Protein AF-A0A8T6FQG6-F1 (afdb_monomer_lite)

pLDDT: mean 84.62, std 20.49, range [29.56, 98.81]

Structure (mmCIF, N/CA/C/O backbone):
data_AF-A0A8T6FQG6-F1
#
_entry.id   AF-A0A8T6FQG6-F1
#
loop_
_atom_site.group_PDB
_atom_site.id
_atom_site.type_symbol
_atom_site.label_atom_id
_atom_site.label_alt_id
_atom_site.label_comp_id
_atom_site.label_asym_id
_atom_site.label_entity_id
_atom_site.label_seq_id
_atom_site.pdbx_PDB_ins_code
_atom_site.Cartn_x
_atom_site.Cartn_y
_atom_site.Cartn_z
_atom_site.occupancy
_atom_site.B_iso_or_equiv
_atom_site.auth_seq_id
_atom_site.auth_comp_id
_atom_site.auth_asym_id
_atom_site.auth_atom_id
_atom_site.pdbx_PDB_model_num
ATOM 1 N N . MET A 1 1 ? -22.027 11.754 26.510 1.00 43.19 1 MET A N 1
ATOM 2 C CA . MET A 1 1 ? -20.785 11.250 25.888 1.00 43.19 1 MET A CA 1
ATOM 3 C C . MET A 1 1 ? -19.899 10.802 27.031 1.00 43.19 1 MET A C 1
ATOM 5 O O . MET A 1 1 ? -19.643 11.630 27.891 1.00 43.19 1 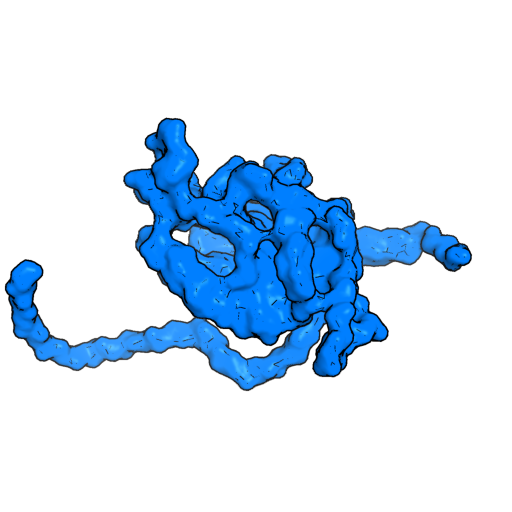MET A O 1
ATOM 9 N N . SER A 1 2 ? -19.553 9.516 27.146 1.00 56.19 2 SER A N 1
ATOM 10 C CA . SER A 1 2 ? -18.615 9.099 28.197 1.00 56.19 2 SER A CA 1
ATOM 11 C C . SER A 1 2 ? -17.271 9.760 27.916 1.00 56.19 2 SER A C 1
ATOM 13 O O . SER A 1 2 ? -16.761 9.604 26.806 1.00 56.19 2 SER A O 1
ATOM 15 N N . GLU A 1 3 ? -16.724 10.500 28.877 1.00 72.19 3 GLU A N 1
ATOM 16 C CA . GLU A 1 3 ? -15.367 11.033 28.759 1.00 72.19 3 GLU A CA 1
ATOM 17 C C . GLU A 1 3 ? -14.395 9.883 28.467 1.00 72.19 3 GLU A C 1
ATOM 19 O O . GLU A 1 3 ? -14.413 8.834 29.121 1.00 72.19 3 GLU A O 1
ATOM 24 N N . ILE A 1 4 ? -13.591 10.058 27.419 1.00 77.94 4 ILE A N 1
ATOM 25 C CA . ILE A 1 4 ? -12.428 9.213 27.174 1.00 77.94 4 ILE A CA 1
ATOM 26 C C . ILE A 1 4 ? -11.385 9.655 28.197 1.00 77.94 4 ILE A C 1
ATOM 28 O O . ILE A 1 4 ? -10.890 10.776 28.127 1.00 77.94 4 ILE A O 1
ATOM 32 N N . ASP A 1 5 ? -11.089 8.795 29.169 1.00 88.44 5 ASP A N 1
ATOM 33 C CA . ASP A 1 5 ? -10.012 9.046 30.121 1.00 88.44 5 ASP A CA 1
ATOM 34 C C . ASP A 1 5 ? -8.630 8.851 29.466 1.00 88.44 5 ASP A C 1
ATOM 36 O O . ASP A 1 5 ? -8.488 8.240 28.400 1.00 88.44 5 ASP A O 1
ATOM 40 N N . ALA A 1 6 ? -7.591 9.376 30.117 1.00 90.38 6 ALA A N 1
ATOM 41 C CA . ALA A 1 6 ? -6.223 9.315 29.608 1.00 90.38 6 ALA A CA 1
ATOM 42 C C . ALA A 1 6 ? -5.718 7.875 29.400 1.00 90.38 6 ALA A C 1
ATOM 44 O O . ALA A 1 6 ? -4.936 7.630 28.482 1.00 90.38 6 ALA A O 1
ATOM 45 N N . ALA A 1 7 ? -6.177 6.915 30.211 1.00 88.12 7 ALA A N 1
ATOM 46 C CA . ALA A 1 7 ? -5.769 5.521 30.079 1.00 88.12 7 ALA A CA 1
ATOM 47 C C . ALA A 1 7 ? -6.360 4.893 28.809 1.00 88.12 7 ALA A C 1
ATOM 49 O O . ALA A 1 7 ? -5.649 4.228 28.061 1.00 88.12 7 ALA A O 1
ATOM 50 N N . ARG A 1 8 ? -7.638 5.151 28.513 1.00 86.06 8 ARG A N 1
ATOM 51 C CA . ARG A 1 8 ? -8.296 4.692 27.281 1.00 86.06 8 ARG A CA 1
ATOM 52 C C . ARG A 1 8 ? -7.667 5.293 26.031 1.00 86.06 8 ARG A C 1
ATOM 54 O O . ARG A 1 8 ? -7.483 4.567 25.058 1.00 86.06 8 ARG A O 1
ATOM 61 N N . LEU A 1 9 ? -7.317 6.580 26.061 1.00 87.06 9 LEU A N 1
ATOM 62 C CA . LEU A 1 9 ? -6.621 7.222 24.946 1.00 87.06 9 LEU A CA 1
ATOM 63 C C . LEU A 1 9 ? -5.242 6.591 24.708 1.00 87.06 9 LEU A C 1
ATOM 65 O O . LEU A 1 9 ? -4.917 6.267 23.571 1.00 87.06 9 LEU A O 1
ATOM 69 N N . ALA A 1 10 ? -4.469 6.350 25.770 1.00 88.69 10 ALA A N 1
ATOM 70 C CA . ALA A 1 10 ? -3.161 5.704 25.663 1.00 88.69 10 ALA A CA 1
ATOM 71 C C . ALA A 1 10 ? -3.252 4.261 25.132 1.00 88.69 10 ALA A C 1
ATOM 73 O O . ALA A 1 10 ? -2.430 3.844 24.319 1.00 88.69 10 ALA A O 1
ATOM 74 N N . ILE A 1 11 ? -4.272 3.499 25.550 1.00 89.31 11 ILE A N 1
ATOM 75 C CA . ILE A 1 11 ? -4.530 2.150 25.021 1.00 89.31 11 ILE A CA 1
ATOM 76 C C . ILE A 1 11 ? -4.869 2.212 23.530 1.00 89.31 11 ILE A C 1
ATOM 78 O O . ILE A 1 11 ? -4.360 1.404 22.755 1.00 89.31 11 ILE A O 1
ATOM 82 N N . PHE A 1 12 ? -5.714 3.161 23.123 1.00 89.56 12 PHE A N 1
ATOM 83 C CA . PHE A 1 12 ? -6.074 3.345 21.720 1.00 89.56 12 PHE A CA 1
ATOM 84 C C . PHE A 1 12 ? -4.853 3.693 20.863 1.00 89.56 12 PHE A C 1
ATOM 86 O O . PHE A 1 12 ? -4.622 3.029 19.857 1.00 89.56 12 PHE A O 1
ATOM 93 N N . ASP A 1 13 ? -4.053 4.669 21.292 1.00 90.06 13 ASP A N 1
ATOM 94 C CA . ASP A 1 13 ? -2.829 5.094 20.606 1.00 90.06 13 ASP A CA 1
ATOM 95 C C . ASP A 1 13 ? -1.826 3.938 20.443 1.00 90.06 13 ASP A C 1
ATOM 97 O O . ASP A 1 13 ? -1.327 3.673 19.346 1.00 90.06 13 ASP A O 1
ATOM 101 N N . SER A 1 14 ? -1.611 3.164 21.511 1.00 91.94 14 SER A N 1
ATOM 102 C CA . SER A 1 14 ? -0.755 1.976 21.476 1.00 91.94 14 SER A CA 1
ATOM 103 C C . SER A 1 14 ? -1.293 0.895 20.529 1.00 91.94 14 SER A C 1
ATOM 105 O O . SER A 1 14 ? -0.519 0.264 19.804 1.00 91.94 14 SER A O 1
ATOM 107 N N . LEU A 1 15 ? -2.614 0.696 20.477 1.00 91.94 15 LEU A N 1
ATOM 108 C CA . LEU A 1 15 ? -3.245 -0.272 19.580 1.00 91.94 15 LEU A CA 1
ATOM 109 C C . LEU A 1 15 ? -3.060 0.105 18.104 1.00 91.94 15 LEU A C 1
ATOM 111 O O . LEU A 1 15 ? -2.654 -0.740 17.308 1.00 91.94 15 LEU A O 1
ATOM 115 N N . VAL A 1 16 ? -3.344 1.355 17.724 1.00 93.69 16 VAL A N 1
ATOM 116 C CA . VAL A 1 16 ? -3.214 1.780 16.319 1.00 93.69 16 VAL A CA 1
ATOM 117 C C . VAL A 1 16 ? -1.751 1.838 15.876 1.00 93.69 16 VAL A C 1
ATOM 119 O O . VAL A 1 16 ? -1.440 1.459 14.746 1.00 93.69 16 VAL A O 1
ATOM 122 N N . SER A 1 17 ? -0.845 2.228 16.776 1.00 94.81 17 SER A N 1
ATOM 123 C CA . SER A 1 17 ? 0.594 2.260 16.505 1.00 94.81 17 SER A CA 1
ATOM 124 C C . SER A 1 17 ? 1.168 0.855 16.334 1.00 94.81 17 SER A C 1
ATOM 126 O O . SER A 1 17 ? 1.799 0.574 15.316 1.00 94.81 17 SER A O 1
ATOM 128 N N . SER A 1 18 ? 0.866 -0.064 17.258 1.00 95.06 18 SER A N 1
ATOM 129 C CA . SER A 1 18 ? 1.311 -1.462 17.149 1.00 95.06 18 SER A CA 1
ATOM 130 C C . SER A 1 18 ? 0.748 -2.160 15.909 1.00 95.06 18 SER A C 1
ATOM 132 O O . SER A 1 18 ? 1.468 -2.906 15.248 1.00 95.06 18 SER A O 1
ATOM 134 N N . ALA A 1 19 ? -0.501 -1.870 15.521 1.00 95.38 19 ALA A N 1
ATOM 135 C CA . ALA A 1 19 ? -1.060 -2.377 14.272 1.00 95.38 19 ALA A CA 1
ATOM 136 C C . ALA A 1 19 ? -0.219 -1.938 13.061 1.00 95.38 19 ALA A C 1
ATOM 138 O O . ALA A 1 19 ? 0.159 -2.781 12.249 1.00 95.38 19 ALA A O 1
ATOM 139 N N . ALA A 1 20 ? 0.127 -0.650 12.957 1.00 95.75 20 ALA A N 1
ATOM 140 C CA . ALA A 1 20 ? 0.955 -0.145 11.863 1.00 95.75 20 ALA A CA 1
ATOM 141 C C . ALA A 1 20 ? 2.369 -0.765 11.852 1.00 95.75 20 ALA A C 1
ATOM 143 O O . ALA A 1 20 ? 2.876 -1.122 10.786 1.00 95.75 20 ALA A O 1
ATOM 144 N N . GLU A 1 21 ? 2.996 -0.932 13.019 1.00 95.62 21 GLU A N 1
ATOM 145 C CA . GLU A 1 21 ? 4.327 -1.546 13.152 1.00 95.62 21 GLU A CA 1
ATOM 146 C C . GLU A 1 21 ? 4.333 -3.010 12.708 1.00 95.62 21 GLU A C 1
ATOM 148 O O . GLU A 1 21 ? 5.209 -3.437 11.953 1.00 95.62 21 GLU A O 1
ATOM 153 N N . GLU A 1 22 ? 3.324 -3.780 13.108 1.00 96.88 22 GLU A N 1
ATOM 154 C CA . GLU A 1 22 ? 3.212 -5.187 12.732 1.00 96.88 22 GLU A CA 1
ATOM 155 C C . GLU A 1 22 ? 2.889 -5.389 11.253 1.00 96.88 22 GLU A C 1
ATOM 157 O O . GLU A 1 22 ? 3.394 -6.334 10.634 1.00 96.88 22 GLU A O 1
ATOM 162 N N . MET A 1 23 ? 2.101 -4.488 10.658 1.00 97.62 23 MET A N 1
ATOM 163 C CA . MET A 1 23 ? 1.946 -4.429 9.204 1.00 97.62 23 MET A CA 1
ATOM 164 C C . MET A 1 23 ? 3.308 -4.245 8.527 1.00 97.62 23 MET A C 1
ATOM 166 O O . MET A 1 23 ? 3.638 -4.987 7.600 1.00 97.62 23 MET A O 1
ATOM 170 N N . GLY A 1 24 ? 4.115 -3.297 9.014 1.00 96.50 24 GLY A N 1
ATOM 171 C CA . GLY A 1 24 ? 5.438 -3.011 8.467 1.00 96.50 24 GLY A CA 1
ATOM 172 C C . GLY A 1 24 ? 6.408 -4.185 8.602 1.00 96.50 24 GLY A C 1
ATOM 173 O O . GLY A 1 24 ? 7.067 -4.559 7.630 1.00 96.50 24 GLY A O 1
ATOM 174 N N . ALA A 1 25 ? 6.450 -4.828 9.770 1.00 96.56 25 ALA A N 1
ATOM 175 C CA . ALA A 1 25 ? 7.253 -6.030 9.989 1.00 96.56 25 ALA A CA 1
ATOM 176 C C . ALA A 1 25 ? 6.829 -7.169 9.046 1.00 96.56 25 ALA A C 1
ATOM 178 O O . ALA A 1 25 ? 7.673 -7.799 8.404 1.00 96.56 25 ALA A O 1
ATOM 179 N N . THR A 1 26 ? 5.520 -7.394 8.901 1.00 97.75 26 THR A N 1
ATOM 180 C CA . THR A 1 26 ? 4.968 -8.408 7.989 1.00 97.75 26 THR A CA 1
ATOM 181 C C . THR A 1 26 ? 5.386 -8.140 6.549 1.00 97.75 26 THR A C 1
ATOM 183 O O . THR A 1 26 ? 5.895 -9.042 5.878 1.00 97.75 26 THR A O 1
ATOM 186 N N . LEU A 1 27 ? 5.221 -6.899 6.082 1.00 97.50 27 LEU A N 1
ATOM 187 C CA . LEU A 1 27 ? 5.581 -6.497 4.727 1.00 97.50 27 LEU A CA 1
ATOM 188 C C . LEU A 1 27 ? 7.073 -6.721 4.463 1.00 97.50 27 LEU A C 1
ATOM 190 O O . LEU A 1 27 ? 7.435 -7.396 3.501 1.00 97.50 27 LEU A O 1
ATOM 194 N N . ARG A 1 28 ? 7.941 -6.253 5.366 1.00 96.62 28 ARG A N 1
ATOM 195 C CA . ARG A 1 28 ? 9.394 -6.415 5.242 1.00 96.62 28 ARG A CA 1
ATOM 196 C C . ARG A 1 28 ? 9.827 -7.876 5.156 1.00 96.62 28 ARG A C 1
ATOM 198 O O . ARG A 1 28 ? 10.699 -8.213 4.362 1.00 96.62 28 ARG A O 1
ATOM 205 N N . HIS A 1 29 ? 9.257 -8.745 5.989 1.00 97.00 29 HIS A N 1
ATOM 206 C CA . HIS A 1 29 ? 9.700 -10.138 6.087 1.00 97.00 29 HIS A CA 1
ATOM 207 C C . HIS A 1 29 ? 9.160 -11.041 4.977 1.00 97.00 29 HIS A C 1
ATOM 209 O O . HIS A 1 29 ? 9.767 -12.077 4.697 1.00 97.00 29 HIS A O 1
ATOM 215 N N . THR A 1 30 ? 8.047 -10.663 4.347 1.00 97.94 30 THR A N 1
ATOM 216 C CA . THR A 1 30 ? 7.374 -11.487 3.331 1.00 97.94 30 THR A CA 1
ATOM 217 C C . THR A 1 30 ? 7.576 -10.996 1.899 1.00 97.94 30 THR A C 1
ATOM 219 O O . THR A 1 30 ? 7.335 -11.767 0.971 1.00 97.94 30 THR A O 1
ATOM 222 N N . ALA A 1 31 ? 8.056 -9.764 1.706 1.00 97.25 31 ALA A N 1
ATOM 223 C CA . ALA A 1 31 ? 8.380 -9.233 0.387 1.00 97.25 31 ALA A CA 1
ATOM 224 C C . ALA A 1 31 ? 9.514 -10.003 -0.306 1.00 97.25 31 ALA A C 1
ATOM 226 O O . ALA A 1 31 ? 10.372 -10.623 0.339 1.00 97.25 31 ALA A O 1
ATOM 227 N N . LEU A 1 32 ? 9.516 -9.942 -1.639 1.00 96.50 32 LEU A N 1
ATOM 228 C CA . LEU A 1 32 ? 10.518 -10.586 -2.481 1.00 96.50 32 LEU A CA 1
ATOM 229 C C . LEU A 1 32 ? 11.564 -9.590 -2.978 1.00 96.50 32 LEU A C 1
ATOM 231 O O . LEU A 1 32 ? 12.745 -9.936 -2.992 1.00 96.50 32 LEU A O 1
ATOM 235 N N . SER A 1 33 ? 11.162 -8.369 -3.343 1.00 94.69 33 SER A N 1
ATOM 236 C CA . SER A 1 33 ? 12.108 -7.394 -3.885 1.00 94.69 33 SER A CA 1
ATOM 237 C C . SER A 1 33 ? 13.032 -6.801 -2.808 1.00 94.69 33 SER A C 1
ATOM 239 O O . SER A 1 33 ? 12.596 -6.518 -1.683 1.00 94.69 33 SER A O 1
ATOM 241 N N . PRO A 1 34 ? 14.309 -6.523 -3.144 1.00 93.56 34 PRO A N 1
ATOM 242 C CA . PRO A 1 34 ? 15.240 -5.852 -2.235 1.00 93.56 34 PRO A CA 1
ATOM 243 C C . PRO A 1 34 ? 14.768 -4.462 -1.785 1.00 93.56 34 PRO A C 1
ATOM 245 O O . PRO A 1 34 ? 15.059 -4.050 -0.661 1.00 93.56 34 PRO A O 1
ATOM 248 N N . ASN A 1 35 ? 14.009 -3.746 -2.625 1.00 93.69 35 ASN A N 1
ATOM 249 C CA . ASN A 1 35 ? 13.456 -2.431 -2.286 1.00 93.69 35 ASN A CA 1
ATOM 250 C C . ASN A 1 35 ? 12.593 -2.498 -1.020 1.00 93.69 35 ASN A C 1
ATOM 252 O O . ASN A 1 35 ? 12.780 -1.717 -0.091 1.00 93.69 35 ASN A O 1
ATOM 256 N N . ILE A 1 36 ? 11.700 -3.479 -0.933 1.00 94.94 36 ILE A N 1
ATOM 257 C CA . ILE A 1 36 ? 10.805 -3.602 0.218 1.00 94.94 36 ILE A CA 1
ATOM 258 C C . ILE A 1 36 ? 11.501 -4.358 1.357 1.00 94.94 36 ILE A C 1
ATOM 260 O O . ILE A 1 36 ? 11.463 -3.932 2.510 1.00 94.94 36 ILE A O 1
ATOM 264 N N . LYS A 1 37 ? 12.174 -5.472 1.052 1.00 94.25 37 LYS A N 1
ATOM 265 C CA . LYS A 1 37 ? 12.736 -6.375 2.065 1.00 94.25 37 LYS A CA 1
ATOM 266 C C . LYS A 1 37 ? 13.968 -5.814 2.777 1.00 94.25 37 LYS A C 1
ATOM 268 O O . LYS A 1 37 ? 14.088 -5.908 4.003 1.00 94.25 37 LYS A O 1
ATOM 273 N N . GLU A 1 38 ? 14.899 -5.255 2.010 1.00 92.94 38 GLU A N 1
ATOM 274 C CA . GLU A 1 38 ? 16.222 -4.858 2.501 1.00 92.94 38 GLU A CA 1
ATOM 275 C C . GLU A 1 38 ? 16.295 -3.356 2.744 1.00 92.94 38 GLU A C 1
ATOM 277 O O . GLU A 1 38 ? 16.684 -2.933 3.834 1.00 92.94 38 GLU A O 1
ATOM 282 N N . ARG A 1 39 ? 15.867 -2.557 1.758 1.00 93.31 39 ARG A N 1
ATOM 283 C CA . ARG A 1 39 ? 15.850 -1.091 1.862 1.00 93.31 39 ARG A CA 1
ATOM 284 C C . ARG A 1 39 ? 14.716 -0.562 2.736 1.00 93.31 39 ARG A C 1
ATOM 286 O O . ARG A 1 39 ? 14.806 0.579 3.173 1.00 93.31 39 ARG A O 1
ATOM 293 N N . ALA A 1 40 ? 13.708 -1.390 3.022 1.00 93.81 40 ALA A N 1
ATOM 294 C CA . ALA A 1 40 ? 12.511 -1.003 3.765 1.00 93.81 40 ALA A CA 1
ATOM 295 C C . ALA A 1 40 ? 11.817 0.225 3.152 1.00 93.81 40 ALA A C 1
ATOM 297 O O . ALA A 1 40 ? 11.373 1.126 3.862 1.00 93.81 40 ALA A O 1
ATOM 298 N N . ASP A 1 41 ? 11.742 0.241 1.819 1.00 94.44 41 ASP A N 1
ATOM 299 C CA . ASP A 1 41 ? 11.161 1.327 1.036 1.00 94.44 41 ASP A CA 1
ATOM 300 C C . ASP A 1 41 ? 9.628 1.221 0.999 1.00 94.44 41 ASP A C 1
ATOM 302 O O . ASP A 1 41 ? 9.003 0.857 -0.001 1.00 94.44 41 ASP A O 1
ATOM 306 N N . PHE A 1 42 ? 9.026 1.388 2.177 1.00 95.44 42 PHE A N 1
ATOM 307 C CA . PHE A 1 42 ? 7.589 1.304 2.390 1.00 95.44 42 PHE A CA 1
ATOM 308 C C . PHE A 1 42 ? 7.160 2.059 3.660 1.00 95.44 42 PHE A C 1
ATOM 310 O O . PHE A 1 42 ? 7.955 2.318 4.563 1.00 95.44 42 PHE A O 1
ATOM 317 N N . SER A 1 43 ? 5.865 2.358 3.761 1.00 95.81 43 SER A N 1
ATOM 318 C CA . SER A 1 43 ? 5.211 2.777 5.009 1.00 95.81 43 SER A CA 1
ATOM 319 C C . SER A 1 43 ? 3.901 2.023 5.205 1.00 95.81 43 SER A C 1
ATOM 321 O O . SER A 1 43 ? 3.220 1.690 4.233 1.00 95.81 43 SER A O 1
ATOM 323 N N . CYS A 1 44 ? 3.528 1.795 6.463 1.00 96.75 44 CYS A N 1
ATOM 324 C CA . CYS A 1 44 ? 2.209 1.289 6.848 1.00 96.75 44 CYS A CA 1
ATOM 325 C C . CYS A 1 44 ? 1.526 2.282 7.789 1.00 96.75 44 CYS A C 1
ATOM 327 O O . CYS A 1 44 ? 2.189 2.906 8.617 1.00 96.75 44 CYS A O 1
ATOM 329 N N . ALA A 1 45 ? 0.212 2.436 7.663 1.00 96.25 45 ALA A N 1
ATOM 330 C CA . ALA A 1 45 ? -0.542 3.397 8.455 1.00 96.25 45 ALA A CA 1
ATOM 331 C C . ALA A 1 45 ? -1.988 2.956 8.699 1.00 96.25 45 ALA A C 1
ATOM 333 O O . ALA A 1 45 ? -2.567 2.173 7.942 1.00 96.25 45 ALA A O 1
ATOM 334 N N . VAL A 1 46 ? -2.554 3.495 9.775 1.00 96.69 46 VAL A N 1
ATOM 335 C CA . VAL A 1 46 ? -3.947 3.335 10.193 1.00 96.69 46 VAL A CA 1
ATOM 336 C C . VAL A 1 46 ? -4.644 4.681 10.046 1.00 96.69 46 VAL A C 1
ATOM 338 O O . VAL A 1 46 ? -4.083 5.714 10.407 1.00 96.69 46 VAL A O 1
ATOM 341 N N . PHE A 1 47 ? -5.869 4.663 9.536 1.00 96.56 47 PHE A N 1
ATOM 342 C CA . PHE A 1 47 ? -6.670 5.840 9.228 1.00 96.56 47 PHE A CA 1
ATOM 343 C C . PHE A 1 47 ? -8.064 5.725 9.835 1.00 96.56 47 PHE A C 1
ATOM 345 O O . PHE A 1 47 ? -8.609 4.624 9.963 1.00 96.56 47 PHE A O 1
ATOM 352 N N . ASP A 1 48 ? -8.663 6.865 10.166 1.00 95.06 48 ASP A N 1
ATOM 353 C CA . ASP A 1 48 ? -10.071 6.935 10.547 1.00 95.06 48 ASP A CA 1
ATOM 354 C C . ASP A 1 48 ? -11.011 6.784 9.334 1.00 95.06 48 ASP A C 1
ATOM 356 O O . ASP A 1 48 ? -10.588 6.589 8.189 1.00 95.06 48 ASP A O 1
ATOM 360 N N . ALA A 1 49 ? -12.321 6.830 9.586 1.00 93.88 49 ALA A N 1
ATOM 361 C CA . ALA A 1 49 ? -13.344 6.657 8.555 1.00 93.88 49 ALA A CA 1
ATOM 362 C C . ALA A 1 49 ? -13.358 7.771 7.489 1.00 93.88 49 ALA A C 1
ATOM 364 O O . ALA A 1 49 ? -13.933 7.564 6.418 1.00 93.88 49 ALA A O 1
ATOM 365 N N . ASP A 1 50 ? -12.747 8.922 7.777 1.00 93.69 50 ASP A N 1
ATOM 366 C CA . ASP A 1 50 ? -12.660 10.079 6.883 1.00 93.69 50 ASP A CA 1
ATOM 367 C C . ASP A 1 50 ? -11.285 10.151 6.179 1.00 93.69 50 ASP A C 1
ATOM 369 O O . ASP A 1 50 ? -11.008 11.068 5.397 1.00 93.69 50 ASP A O 1
ATOM 373 N N . GLY A 1 51 ? -10.428 9.150 6.411 1.00 94.06 51 GLY A N 1
ATOM 374 C CA . GLY A 1 51 ? -9.115 9.012 5.793 1.00 94.06 51 GLY A CA 1
ATOM 375 C C . GLY A 1 51 ? -8.037 9.890 6.430 1.00 94.06 51 GLY A C 1
ATOM 376 O O . GLY A 1 51 ? -7.033 10.166 5.774 1.00 94.06 51 GLY A O 1
ATOM 377 N N . GLN A 1 52 ? -8.220 10.353 7.670 1.00 94.12 52 GLN A N 1
ATOM 378 C CA . GLN A 1 52 ? -7.154 11.014 8.426 1.00 94.12 52 GLN A CA 1
ATOM 379 C C . GLN A 1 52 ? -6.250 9.970 9.073 1.00 94.12 52 GLN A C 1
ATOM 381 O O . GLN A 1 52 ? -6.725 8.966 9.600 1.00 94.12 52 GLN A O 1
ATOM 386 N N . ALA A 1 53 ? -4.938 10.199 9.020 1.00 93.75 53 ALA A N 1
ATOM 387 C CA . ALA A 1 53 ? -3.968 9.293 9.621 1.00 93.75 53 ALA A CA 1
ATOM 388 C C . ALA A 1 53 ? -4.083 9.329 11.153 1.00 93.75 53 ALA A C 1
ATOM 390 O O . ALA A 1 53 ? -4.018 10.396 11.761 1.00 93.75 53 ALA A O 1
ATOM 391 N N . LEU A 1 54 ? -4.233 8.153 11.759 1.00 93.19 54 LEU A N 1
ATOM 392 C CA . LEU A 1 54 ? -4.266 7.948 13.207 1.00 93.19 54 LEU A CA 1
ATOM 393 C C . LEU A 1 54 ? -2.902 7.513 13.735 1.00 93.19 54 LEU A C 1
ATOM 395 O O . LEU A 1 54 ? -2.449 8.005 14.760 1.00 93.19 54 LEU A O 1
ATOM 399 N N . ALA A 1 55 ? -2.250 6.593 13.026 1.00 91.44 55 ALA A N 1
ATOM 400 C CA . ALA A 1 55 ? -0.928 6.095 13.369 1.00 91.44 55 ALA A CA 1
ATOM 401 C C . ALA A 1 55 ? -0.193 5.613 12.128 1.00 91.44 55 ALA A C 1
ATOM 403 O O . ALA A 1 55 ? -0.795 5.321 11.091 1.00 91.44 55 ALA A O 1
ATOM 404 N N . GLN A 1 56 ? 1.125 5.521 12.238 1.00 84.94 56 GLN A N 1
ATOM 405 C CA . GLN A 1 56 ? 1.977 5.192 11.116 1.00 84.94 56 GLN A CA 1
ATOM 406 C C . GLN A 1 56 ? 3.288 4.574 11.594 1.00 84.94 56 GLN A C 1
ATOM 408 O O . GLN A 1 56 ? 4.008 5.171 12.388 1.00 84.94 56 GLN A O 1
ATOM 413 N N . ALA A 1 57 ? 3.652 3.448 10.991 1.00 81.81 57 ALA A N 1
ATOM 414 C CA . ALA A 1 57 ? 5.011 2.939 10.984 1.00 81.81 57 ALA A CA 1
ATOM 415 C C . ALA A 1 57 ? 5.686 3.456 9.710 1.00 81.81 57 ALA A C 1
ATOM 417 O O . ALA A 1 57 ? 5.591 2.840 8.643 1.00 81.81 57 ALA A O 1
ATOM 418 N N . ALA A 1 58 ? 6.282 4.647 9.795 1.00 64.50 58 ALA A N 1
ATOM 419 C CA . ALA A 1 58 ? 6.978 5.253 8.667 1.00 64.50 58 ALA A CA 1
ATOM 420 C C . ALA A 1 58 ? 8.463 5.335 8.909 1.00 64.50 58 ALA A C 1
ATOM 422 O O . ALA A 1 58 ? 8.935 5.862 9.916 1.00 64.50 58 ALA A O 1
ATOM 423 N N . HIS A 1 59 ? 9.171 4.935 7.866 1.00 64.12 59 HIS A N 1
ATOM 424 C CA . HIS A 1 59 ? 10.583 5.205 7.695 1.00 64.12 59 HIS A CA 1
ATOM 425 C C . HIS A 1 59 ? 10.827 6.288 6.622 1.00 64.12 59 HIS A C 1
ATOM 427 O O . HIS A 1 59 ? 11.975 6.658 6.396 1.00 64.12 59 HIS A O 1
ATOM 433 N N . ILE A 1 60 ? 9.767 6.828 5.985 1.00 76.69 60 ILE A N 1
ATOM 434 C CA . ILE A 1 60 ? 9.860 7.730 4.819 1.00 76.69 60 ILE A CA 1
ATOM 435 C C . ILE A 1 60 ? 8.865 8.911 4.925 1.00 76.69 60 ILE A C 1
ATOM 437 O O . ILE A 1 60 ? 7.657 8.711 4.771 1.00 76.69 60 ILE A O 1
ATOM 441 N N . PRO A 1 61 ? 9.336 10.160 5.138 1.00 73.19 61 PRO A N 1
ATOM 442 C CA . PRO A 1 61 ? 8.475 11.330 5.354 1.00 73.19 61 PRO A CA 1
ATOM 443 C C . PRO A 1 61 ? 7.512 11.680 4.213 1.00 73.19 61 PRO A C 1
ATOM 445 O O . PRO A 1 61 ? 6.414 12.161 4.477 1.00 73.19 61 PRO A O 1
ATOM 448 N N . VAL A 1 62 ? 7.881 11.432 2.949 1.00 75.06 62 VAL A N 1
ATOM 449 C CA . VAL A 1 62 ? 7.019 11.765 1.796 1.00 75.06 62 VAL A CA 1
ATOM 450 C C . VAL A 1 62 ? 5.697 10.986 1.816 1.00 75.06 62 VAL A C 1
ATOM 452 O O . VAL A 1 62 ? 4.666 11.490 1.372 1.00 75.06 62 VAL A O 1
ATOM 455 N N . HIS A 1 63 ? 5.695 9.793 2.420 1.00 79.38 63 HIS A N 1
ATOM 456 C CA . HIS A 1 63 ? 4.494 8.982 2.582 1.00 79.38 63 HIS A CA 1
ATOM 457 C C . HIS A 1 63 ? 3.449 9.657 3.492 1.00 79.38 63 HIS A C 1
ATOM 459 O O . HIS A 1 63 ? 2.256 9.479 3.246 1.00 79.38 63 HIS A O 1
ATOM 465 N N . LEU A 1 64 ? 3.861 10.487 4.469 1.00 69.00 64 LEU A N 1
ATOM 466 C CA . LEU A 1 64 ? 2.931 11.168 5.388 1.00 69.00 64 LEU A CA 1
ATOM 467 C C . LEU A 1 64 ? 1.978 12.123 4.674 1.00 69.00 64 LEU A C 1
ATOM 469 O O . LEU A 1 64 ? 0.810 12.214 5.042 1.00 69.00 64 LEU A O 1
ATOM 473 N N . GLY A 1 65 ? 2.481 12.869 3.691 1.00 83.00 65 GLY A N 1
ATOM 474 C CA . GLY A 1 65 ? 1.702 13.932 3.059 1.00 83.00 65 GLY A CA 1
ATOM 475 C C . GLY A 1 65 ? 0.666 13.404 2.071 1.00 83.00 65 GLY A C 1
ATOM 476 O O . GLY A 1 65 ? -0.427 13.953 1.966 1.00 83.00 65 GLY A O 1
ATOM 477 N N . ALA A 1 66 ? 1.003 12.332 1.353 1.00 90.69 66 ALA A N 1
ATOM 478 C CA . ALA A 1 66 ? 0.248 11.908 0.178 1.00 90.69 66 ALA A CA 1
ATOM 479 C C . ALA A 1 66 ? -0.689 10.713 0.438 1.00 90.69 66 ALA A C 1
ATOM 481 O O . ALA A 1 66 ? -1.742 10.600 -0.191 1.00 90.69 66 ALA A O 1
ATOM 482 N N . MET A 1 67 ? -0.358 9.836 1.396 1.00 94.44 67 MET A N 1
ATOM 483 C CA . MET A 1 67 ? -1.151 8.631 1.670 1.00 94.44 67 MET A CA 1
ATOM 484 C C . MET A 1 67 ? -2.602 8.905 2.119 1.00 94.44 67 MET A C 1
ATOM 486 O O . MET A 1 67 ? -3.476 8.175 1.648 1.00 94.44 67 MET A O 1
ATOM 490 N N . PRO A 1 68 ? -2.919 9.945 2.929 1.00 96.06 68 PRO A N 1
ATOM 491 C CA . PRO A 1 68 ? -4.309 10.286 3.255 1.00 96.06 68 PRO A CA 1
ATOM 492 C C . PRO A 1 68 ? -5.186 10.527 2.018 1.00 96.06 68 PRO A C 1
ATOM 494 O O . PRO A 1 68 ? -6.348 10.122 1.990 1.00 96.06 68 PRO A O 1
ATOM 497 N N . GLU A 1 69 ? -4.632 11.144 0.970 1.00 97.19 69 GLU A N 1
ATOM 498 C CA . GLU A 1 69 ? -5.366 11.387 -0.275 1.00 97.19 69 GLU A CA 1
ATOM 499 C C . GLU A 1 69 ? -5.617 10.085 -1.039 1.00 97.19 69 GLU A C 1
ATOM 501 O O . GLU A 1 69 ? -6.733 9.842 -1.491 1.00 97.19 69 GLU A O 1
ATOM 506 N N . SER A 1 70 ? -4.633 9.182 -1.080 1.00 97.94 70 SER A N 1
ATOM 507 C CA . SER A 1 70 ? -4.830 7.850 -1.659 1.00 97.94 70 SER A CA 1
ATOM 508 C C . SER A 1 70 ? -5.859 7.013 -0.902 1.00 97.94 70 SER A C 1
ATOM 510 O O . SER A 1 70 ? -6.635 6.285 -1.523 1.00 97.94 70 SER A O 1
ATOM 512 N N . VAL A 1 71 ? -5.915 7.131 0.427 1.00 98.06 71 VAL A N 1
ATOM 513 C CA . VAL A 1 71 ? -6.944 6.469 1.241 1.00 98.06 71 VAL A CA 1
ATOM 514 C C . VAL A 1 71 ? -8.327 7.036 0.934 1.00 98.06 71 VAL A C 1
ATOM 516 O O . VAL A 1 71 ? -9.251 6.254 0.721 1.00 98.06 71 VAL A O 1
ATOM 519 N N . ARG A 1 72 ? -8.484 8.362 0.828 1.00 98.00 72 ARG A N 1
ATOM 520 C CA . ARG A 1 72 ? -9.758 8.988 0.426 1.00 98.00 72 ARG A CA 1
ATOM 521 C C . ARG A 1 72 ? -10.184 8.586 -0.987 1.00 98.00 72 ARG A C 1
ATOM 523 O O . ARG A 1 72 ? -11.344 8.225 -1.196 1.00 98.00 72 ARG A O 1
ATOM 530 N N . ALA A 1 73 ? -9.249 8.572 -1.937 1.00 98.25 73 ALA A N 1
ATOM 531 C CA . ALA A 1 73 ? -9.501 8.127 -3.303 1.00 98.25 73 ALA A CA 1
ATOM 532 C C . ALA A 1 73 ? -9.949 6.659 -3.339 1.00 98.25 73 ALA A C 1
ATOM 534 O O . ALA A 1 73 ? -10.961 6.337 -3.963 1.00 98.25 73 ALA A O 1
ATOM 535 N N . ALA A 1 74 ? -9.270 5.772 -2.606 1.00 98.12 74 ALA A N 1
ATOM 536 C CA . ALA A 1 74 ? -9.696 4.387 -2.452 1.00 98.12 74 ALA A CA 1
ATOM 537 C C . ALA A 1 74 ? -11.074 4.288 -1.783 1.00 98.12 74 ALA A C 1
ATOM 539 O O . ALA A 1 74 ? -11.932 3.562 -2.278 1.00 98.12 74 ALA A O 1
ATOM 540 N N . ALA A 1 75 ? -11.329 5.036 -0.704 1.00 96.50 75 ALA A N 1
ATOM 541 C CA . ALA A 1 75 ? -12.582 5.001 0.052 1.00 96.50 75 ALA A CA 1
ATOM 542 C C . ALA A 1 75 ? -13.817 5.291 -0.820 1.00 96.50 75 ALA A C 1
ATOM 544 O O . ALA A 1 75 ? -14.879 4.708 -0.571 1.00 96.50 75 ALA A O 1
ATOM 545 N N . SER A 1 76 ? -13.661 6.098 -1.879 1.00 95.44 76 SER A N 1
ATOM 546 C CA . SER A 1 76 ? -14.703 6.380 -2.880 1.00 95.44 76 SER A CA 1
ATOM 547 C C . SER A 1 76 ? -15.209 5.138 -3.630 1.00 95.44 76 SER A C 1
ATOM 549 O O . SER A 1 76 ? -16.330 5.142 -4.133 1.00 95.44 76 SER A O 1
ATOM 551 N N . LEU A 1 77 ? -14.443 4.039 -3.630 1.00 95.12 77 LEU A N 1
ATOM 552 C CA . LEU A 1 77 ? -14.842 2.755 -4.211 1.00 95.12 77 LEU A CA 1
ATOM 553 C C . LEU A 1 77 ? -15.966 2.058 -3.450 1.00 95.12 77 LEU A C 1
ATOM 555 O O . LEU A 1 77 ? -16.384 0.977 -3.881 1.00 95.12 77 LEU A O 1
ATOM 559 N N . ALA A 1 78 ? -16.431 2.625 -2.331 1.00 90.62 78 ALA A N 1
ATOM 560 C CA . ALA A 1 78 ? -17.585 2.146 -1.591 1.00 90.62 78 ALA A CA 1
ATOM 561 C C . ALA A 1 78 ? -18.701 1.703 -2.554 1.00 90.62 78 ALA A C 1
ATOM 563 O O . ALA A 1 78 ? -18.978 2.356 -3.560 1.00 90.62 78 ALA A O 1
ATOM 564 N N . PRO A 1 79 ? -19.355 0.570 -2.287 1.00 92.44 79 PRO A N 1
ATOM 565 C CA . PRO A 1 79 ? -19.462 -0.140 -1.012 1.00 92.44 79 PRO A CA 1
ATOM 566 C C . PRO A 1 79 ? -18.278 -1.052 -0.669 1.00 92.44 79 PRO A C 1
ATOM 568 O O . PRO A 1 79 ? -17.764 -1.749 -1.532 1.00 92.44 79 PRO A O 1
ATOM 571 N N . TRP A 1 80 ? -17.912 -1.135 0.607 1.00 91.06 80 TRP A N 1
ATOM 572 C CA . TRP A 1 80 ? -16.825 -1.999 1.081 1.00 91.06 80 TRP A CA 1
ATOM 573 C C . TRP A 1 80 ? -17.333 -3.289 1.728 1.00 91.06 80 TRP A C 1
ATOM 575 O O . TRP A 1 80 ? -18.386 -3.291 2.370 1.00 91.06 80 TRP A O 1
ATOM 585 N N . ALA A 1 81 ? -16.564 -4.367 1.583 1.00 90.62 81 ALA A N 1
ATOM 586 C CA . ALA A 1 81 ? -16.750 -5.625 2.300 1.00 90.62 81 ALA A CA 1
ATOM 587 C C . ALA A 1 81 ? -15.467 -6.042 3.036 1.00 90.62 81 ALA A C 1
ATOM 589 O O . ALA A 1 81 ? -14.365 -5.623 2.684 1.00 90.62 81 ALA A O 1
ATOM 590 N N . GLU A 1 82 ? -15.611 -6.872 4.069 1.00 89.25 82 GLU A N 1
ATOM 591 C CA . GLU A 1 82 ? -14.466 -7.473 4.757 1.00 89.25 82 GLU A CA 1
ATOM 592 C C . GLU A 1 82 ? -13.635 -8.304 3.770 1.00 89.25 82 GLU A C 1
ATOM 594 O O . GLU A 1 82 ? -14.183 -9.082 2.991 1.00 89.25 82 GLU A O 1
ATOM 599 N N . GLY A 1 83 ? -12.313 -8.125 3.792 1.00 91.94 83 GLY A N 1
ATOM 600 C CA . GLY A 1 83 ? -11.395 -8.781 2.859 1.00 91.94 83 GLY A CA 1
ATOM 601 C C . GLY A 1 83 ? -11.262 -8.100 1.492 1.00 91.94 83 GLY A C 1
ATOM 602 O O . GLY A 1 83 ? -10.511 -8.601 0.655 1.00 91.94 83 GLY A O 1
ATOM 603 N N . ASP A 1 84 ? -11.948 -6.980 1.247 1.00 96.38 84 ASP A N 1
ATOM 604 C CA . ASP A 1 84 ? -11.632 -6.122 0.105 1.00 96.38 84 ASP A CA 1
ATOM 605 C C . ASP A 1 84 ? -10.259 -5.448 0.300 1.00 96.38 84 ASP A C 1
ATOM 607 O O . ASP A 1 84 ? -9.875 -5.048 1.404 1.00 96.38 84 ASP A O 1
ATOM 611 N N . VAL A 1 85 ? -9.526 -5.287 -0.800 1.00 98.50 85 VAL A N 1
ATOM 612 C CA . VAL A 1 85 ? -8.280 -4.510 -0.859 1.00 98.50 85 VAL A CA 1
ATOM 613 C C . VAL A 1 85 ? -8.335 -3.675 -2.132 1.00 98.50 85 VAL A C 1
ATOM 615 O O . VAL A 1 85 ? -8.491 -4.229 -3.226 1.00 98.50 85 VAL A O 1
ATOM 618 N N . ALA A 1 86 ? -8.219 -2.356 -2.001 1.00 98.69 86 ALA A N 1
ATOM 619 C CA . ALA A 1 86 ? -7.970 -1.476 -3.136 1.00 98.69 86 ALA A CA 1
ATOM 620 C C . ALA A 1 86 ? -6.474 -1.296 -3.374 1.00 98.69 86 ALA A C 1
ATOM 622 O O . ALA A 1 86 ? -5.679 -1.410 -2.445 1.00 98.69 86 ALA A O 1
ATOM 623 N N . VAL A 1 87 ? -6.117 -0.992 -4.616 1.00 98.81 87 VAL A N 1
ATOM 624 C CA . VAL A 1 87 ? -4.764 -0.669 -5.063 1.00 98.81 87 VAL A CA 1
ATOM 625 C C . VAL A 1 87 ? -4.800 0.593 -5.922 1.00 98.81 87 VAL A C 1
ATOM 627 O O . VAL A 1 87 ? -5.756 0.793 -6.675 1.00 98.81 87 VAL A O 1
ATOM 630 N N . LEU A 1 88 ? -3.784 1.444 -5.783 1.00 98.69 88 LEU A N 1
ATOM 631 C CA . LEU A 1 88 ? -3.582 2.648 -6.589 1.00 98.69 88 LEU A CA 1
ATOM 632 C C . LEU A 1 88 ? -2.141 3.164 -6.496 1.00 98.69 88 LEU A C 1
ATOM 634 O O . LEU A 1 88 ? -1.470 2.968 -5.485 1.00 98.69 88 LEU A O 1
ATOM 638 N N . ASN A 1 89 ? -1.695 3.876 -7.525 1.00 97.88 89 ASN A N 1
ATOM 639 C CA . ASN A 1 89 ? -0.470 4.691 -7.507 1.00 97.88 89 ASN A CA 1
ATOM 640 C C . ASN A 1 89 ? -0.650 6.033 -8.242 1.00 97.88 89 ASN A C 1
ATOM 642 O O . ASN A 1 89 ? 0.328 6.750 -8.447 1.00 97.88 89 ASN A O 1
ATOM 646 N N . ASP A 1 90 ? -1.879 6.349 -8.669 1.00 97.88 90 ASP A N 1
ATOM 647 C CA . ASP A 1 90 ? -2.178 7.515 -9.493 1.00 97.88 90 ASP A CA 1
ATOM 648 C C . ASP A 1 90 ? -1.694 8.812 -8.810 1.00 97.88 90 ASP A C 1
ATOM 650 O O . ASP A 1 90 ? -2.167 9.137 -7.711 1.00 97.88 90 ASP A O 1
ATOM 654 N N . PRO A 1 91 ? -0.754 9.557 -9.427 1.00 95.44 91 PRO A N 1
ATOM 655 C CA . PRO A 1 91 ? -0.161 10.746 -8.820 1.00 95.44 91 PRO A CA 1
ATOM 656 C C . PRO A 1 91 ? -1.177 11.873 -8.606 1.00 95.44 91 PRO A C 1
ATOM 658 O O . PRO A 1 91 ? -0.988 12.713 -7.729 1.00 95.44 91 PRO A O 1
ATOM 661 N N . TYR A 1 92 ? -2.289 11.879 -9.347 1.00 96.12 92 TYR A N 1
ATOM 662 C CA . TYR A 1 92 ? -3.369 12.849 -9.166 1.00 96.12 92 TYR A CA 1
ATOM 663 C C . TYR A 1 92 ? -4.310 12.486 -8.008 1.00 96.12 92 TYR A C 1
ATOM 665 O O . TYR A 1 92 ? -5.159 13.292 -7.635 1.00 96.12 92 TYR A O 1
ATOM 673 N N . LEU A 1 93 ? -4.153 11.292 -7.425 1.00 97.06 93 LEU A N 1
ATOM 674 C CA . LEU A 1 93 ? -4.976 10.741 -6.344 1.00 97.06 93 LEU A CA 1
ATOM 675 C C . LEU A 1 93 ? -4.104 10.287 -5.156 1.00 97.06 93 LEU A C 1
ATOM 677 O O . LEU A 1 93 ? -4.315 9.235 -4.545 1.00 97.06 93 LEU A O 1
ATOM 681 N N . GLY A 1 94 ? -3.079 11.082 -4.839 1.00 94.25 94 GLY A N 1
ATOM 682 C CA . GLY A 1 94 ? -2.190 10.872 -3.693 1.00 94.25 94 GLY A CA 1
ATOM 683 C C . GLY A 1 94 ? -1.006 9.934 -3.943 1.00 94.25 94 GLY A C 1
ATOM 684 O O . GLY A 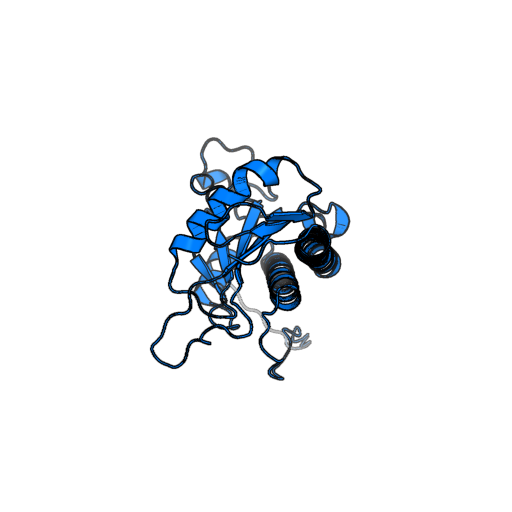1 94 ? -0.252 9.650 -3.008 1.00 94.25 94 GLY A O 1
ATOM 685 N N . GLY A 1 95 ? -0.806 9.439 -5.166 1.00 92.00 95 GLY A N 1
ATOM 686 C CA . GLY A 1 95 ? 0.447 8.793 -5.558 1.00 92.00 95 GLY A CA 1
ATOM 687 C C . GLY A 1 95 ? 1.634 9.757 -5.433 1.00 92.00 95 GLY A C 1
ATOM 688 O O . GLY A 1 95 ? 1.498 10.955 -5.664 1.00 92.00 95 GLY A O 1
ATOM 689 N N . THR A 1 96 ? 2.796 9.253 -5.023 1.00 90.62 96 THR A N 1
ATOM 690 C CA . THR A 1 96 ? 4.040 10.043 -4.901 1.00 90.62 96 THR A CA 1
ATOM 691 C C . THR A 1 96 ? 4.865 9.968 -6.177 1.00 90.62 96 THR A C 1
ATOM 693 O O . THR A 1 96 ? 5.290 10.986 -6.711 1.00 90.62 96 THR A O 1
ATOM 696 N N . HIS A 1 97 ? 5.035 8.756 -6.685 1.00 92.56 97 HIS A N 1
ATOM 697 C CA . HIS A 1 97 ? 5.490 8.434 -8.030 1.00 92.56 97 HIS A CA 1
ATOM 698 C C . HIS A 1 97 ? 5.016 7.007 -8.349 1.00 92.56 97 HIS A C 1
ATOM 700 O O . HIS A 1 97 ? 4.585 6.287 -7.448 1.00 92.56 97 HIS A O 1
ATOM 706 N N . LEU A 1 98 ? 5.047 6.582 -9.612 1.00 96.06 98 LEU A N 1
ATOM 707 C CA . LEU A 1 98 ? 4.375 5.335 -10.016 1.00 96.06 98 LEU A CA 1
ATOM 708 C C . LEU A 1 98 ? 4.865 4.046 -9.319 1.00 96.06 98 LEU A C 1
ATOM 710 O O . LEU A 1 98 ? 4.041 3.169 -9.055 1.00 96.06 98 LEU A O 1
ATOM 714 N N . PRO A 1 99 ? 6.152 3.883 -8.979 1.00 95.94 99 PRO A N 1
ATOM 715 C CA . PRO A 1 99 ? 6.616 2.758 -8.168 1.00 95.94 99 PRO A CA 1
ATOM 716 C C . PRO A 1 99 ? 5.956 2.641 -6.795 1.00 95.94 99 PRO A C 1
ATOM 718 O O . PRO A 1 99 ? 5.851 1.532 -6.276 1.00 95.94 99 PRO A O 1
ATOM 721 N N . ASP A 1 100 ? 5.494 3.743 -6.212 1.00 96.00 100 ASP A N 1
ATOM 722 C CA . ASP A 1 100 ? 4.861 3.749 -4.900 1.00 96.00 100 ASP A CA 1
ATOM 723 C C . ASP A 1 100 ? 3.406 3.285 -4.984 1.00 96.00 100 ASP A C 1
ATOM 725 O O . ASP A 1 100 ? 2.453 4.068 -5.061 1.00 96.00 100 ASP A O 1
ATOM 729 N N . VAL A 1 101 ? 3.223 1.967 -4.926 1.00 98.06 101 VAL A N 1
ATOM 730 C CA . VAL A 1 101 ? 1.899 1.350 -4.982 1.00 98.06 101 VAL A CA 1
ATOM 731 C C . VAL A 1 101 ? 1.285 1.305 -3.588 1.00 98.06 101 VAL A C 1
ATOM 733 O O . VAL A 1 101 ? 1.789 0.650 -2.669 1.00 98.06 101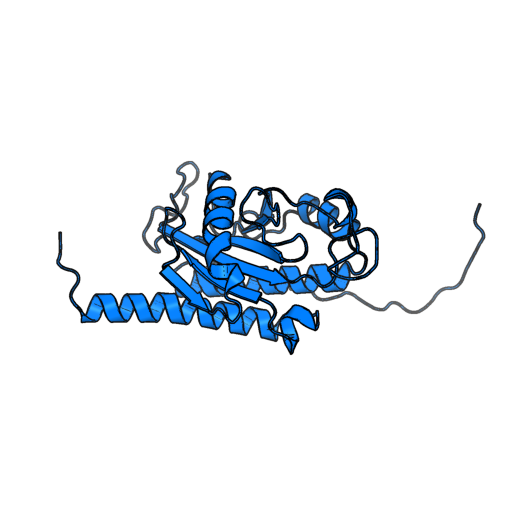 VAL A O 1
ATOM 736 N N . THR A 1 102 ? 0.158 1.996 -3.442 1.00 98.44 102 THR A N 1
ATOM 737 C CA . THR A 1 102 ? -0.646 2.031 -2.221 1.00 98.44 102 THR A CA 1
ATOM 738 C C . THR A 1 102 ? -1.698 0.929 -2.267 1.00 98.44 102 THR A C 1
ATOM 740 O O . THR A 1 102 ? -2.409 0.789 -3.260 1.00 98.44 102 THR A O 1
ATOM 743 N N . MET A 1 103 ? -1.834 0.172 -1.182 1.00 98.69 103 MET A N 1
ATOM 744 C CA . MET A 1 103 ? -2.969 -0.713 -0.938 1.00 98.69 103 MET A CA 1
ATOM 745 C C . MET A 1 103 ? -3.743 -0.253 0.288 1.00 98.69 103 MET A C 1
ATOM 747 O O . MET A 1 103 ? -3.125 0.142 1.273 1.00 98.69 103 MET A O 1
ATOM 751 N N . VAL A 1 104 ? -5.073 -0.325 0.222 1.00 98.56 104 VAL A N 1
ATOM 752 C CA . VAL A 1 104 ? -5.986 0.167 1.264 1.00 98.56 104 VAL A CA 1
ATOM 753 C C . VAL A 1 104 ? -7.052 -0.885 1.557 1.00 98.56 104 VAL A C 1
ATOM 755 O O . VAL A 1 104 ? -7.710 -1.369 0.632 1.00 98.56 104 VAL A O 1
ATOM 758 N N . SER A 1 105 ? -7.259 -1.207 2.833 1.00 97.94 105 SER A N 1
ATOM 759 C CA . SER A 1 105 ? -8.300 -2.136 3.286 1.00 97.94 105 SER A CA 1
ATOM 760 C C . SER A 1 105 ? -9.240 -1.502 4.311 1.00 97.94 105 SER A C 1
ATOM 762 O O . SER A 1 105 ? -8.779 -0.792 5.207 1.00 97.94 105 SER A O 1
ATOM 764 N N . PRO A 1 106 ? -10.557 -1.763 4.216 1.00 95.81 106 PRO A N 1
ATOM 765 C CA . PRO A 1 106 ? -11.533 -1.272 5.178 1.00 95.81 106 PRO A CA 1
ATOM 766 C C . PRO A 1 106 ? -11.418 -2.014 6.513 1.00 95.81 106 PRO A C 1
ATOM 768 O O . PRO A 1 106 ? -11.254 -3.234 6.553 1.00 95.81 106 PRO A O 1
ATOM 771 N N . VAL A 1 107 ? -11.593 -1.276 7.607 1.00 93.69 107 VAL A N 1
ATOM 772 C CA . VAL A 1 107 ? -11.724 -1.813 8.965 1.00 93.69 107 VAL A CA 1
ATOM 773 C C . VAL A 1 107 ? -13.176 -1.646 9.410 1.00 93.69 107 VAL A C 1
ATOM 775 O O . VAL A 1 107 ? -13.754 -0.572 9.265 1.00 93.69 107 VAL A O 1
ATOM 778 N N . PHE A 1 108 ? -13.791 -2.691 9.956 1.00 88.94 108 PHE A N 1
ATOM 779 C CA . PHE A 1 108 ? -15.159 -2.697 10.475 1.00 88.94 108 PHE A CA 1
ATOM 780 C C . PHE A 1 108 ? -15.156 -2.949 11.987 1.00 88.94 108 PHE A C 1
ATOM 782 O O . PHE A 1 108 ? -14.249 -3.581 12.513 1.00 88.94 108 PHE A O 1
ATOM 789 N N . ALA A 1 109 ? -16.181 -2.479 12.698 1.00 81.69 109 ALA A N 1
ATOM 790 C CA . ALA A 1 109 ? -16.330 -2.796 14.118 1.00 81.69 109 ALA A CA 1
ATOM 791 C C . ALA A 1 109 ? -16.641 -4.290 14.321 1.00 81.69 109 ALA A C 1
ATOM 793 O O . ALA A 1 109 ? -17.486 -4.834 13.607 1.00 81.69 109 ALA A O 1
ATOM 794 N N . ALA A 1 110 ? -16.028 -4.919 15.332 1.00 69.94 110 ALA A N 1
ATOM 795 C CA . ALA A 1 110 ? -16.203 -6.342 15.655 1.00 69.94 110 ALA A CA 1
ATOM 796 C C . ALA A 1 110 ? -17.679 -6.752 15.864 1.00 69.94 110 ALA A C 1
ATOM 798 O O . ALA A 1 110 ? -18.103 -7.809 15.383 1.00 69.94 110 ALA A O 1
ATOM 799 N N . ASP A 1 111 ? -18.455 -5.865 16.500 1.00 63.47 111 ASP A N 1
ATOM 800 C CA . ASP A 1 111 ? -19.894 -6.014 16.781 1.00 63.47 111 ASP A CA 1
ATOM 801 C C . ASP A 1 111 ? -20.777 -5.159 15.857 1.00 63.47 111 ASP A C 1
ATOM 803 O O . ASP A 1 111 ? -21.996 -5.067 16.029 1.00 63.47 111 ASP A O 1
ATOM 807 N N . GLY A 1 112 ? -20.170 -4.493 14.870 1.00 55.03 112 GLY A N 1
ATOM 808 C CA . GLY A 1 112 ? -20.911 -3.764 13.850 1.00 55.03 112 GLY A CA 1
ATOM 809 C C . GLY A 1 112 ? -21.767 -4.728 13.030 1.00 55.03 112 GLY A C 1
ATOM 810 O O . GLY A 1 112 ? -21.499 -5.932 13.016 1.00 55.03 112 GLY A O 1
ATOM 811 N N . PRO A 1 113 ? -22.799 -4.244 12.317 1.00 48.16 113 PRO A N 1
ATOM 812 C CA . PRO A 1 113 ? -23.543 -5.097 11.409 1.00 48.16 113 PRO A CA 1
ATOM 813 C C . PRO A 1 113 ? -22.568 -5.680 10.381 1.00 48.16 113 PRO A C 1
ATOM 815 O O . PRO A 1 113 ? -22.223 -5.021 9.403 1.00 48.16 113 PRO A O 1
ATOM 818 N N . ARG A 1 114 ? -22.125 -6.926 10.605 1.00 51.50 114 ARG A N 1
ATOM 819 C CA . ARG A 1 114 ? -21.508 -7.766 9.577 1.00 51.50 114 ARG A CA 1
ATOM 820 C C . ARG A 1 114 ? -22.468 -7.711 8.414 1.00 51.50 114 ARG A C 1
ATOM 822 O O . ARG A 1 114 ? -23.670 -7.810 8.659 1.00 51.50 114 ARG A O 1
ATOM 829 N N . ALA A 1 115 ? -21.969 -7.486 7.203 1.00 50.09 115 ALA A N 1
ATOM 830 C CA . ALA A 1 115 ? -22.806 -7.359 6.021 1.00 50.09 115 ALA A CA 1
ATOM 831 C C . ALA A 1 115 ? -23.677 -8.620 5.861 1.00 50.09 115 ALA A C 1
ATOM 833 O O . ALA A 1 115 ? -23.307 -9.588 5.201 1.00 50.09 115 ALA A O 1
ATOM 834 N N . SER A 1 116 ? -24.835 -8.637 6.521 1.00 43.69 116 SER A N 1
ATOM 835 C CA . SER A 1 116 ? -25.890 -9.601 6.310 1.00 43.69 116 SER A CA 1
ATOM 836 C C . SER A 1 116 ? -26.439 -9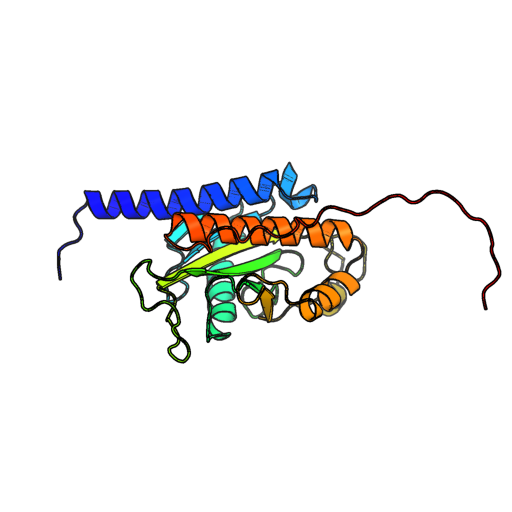.277 4.934 1.00 43.69 116 SER A C 1
ATOM 838 O O . SER A 1 116 ? -26.478 -8.107 4.539 1.00 43.69 116 SER A O 1
ATOM 840 N N . ARG A 1 117 ? -26.761 -10.316 4.159 1.00 42.72 117 ARG A N 1
ATOM 841 C CA . ARG A 1 117 ? -27.163 -10.201 2.751 1.00 42.72 117 ARG A CA 1
ATOM 842 C C . ARG A 1 117 ? -28.121 -9.013 2.559 1.00 42.72 117 ARG A C 1
ATOM 844 O O . ARG A 1 117 ? -29.285 -9.098 2.927 1.00 42.72 117 ARG A O 1
ATOM 851 N N . GLY A 1 118 ? -27.600 -7.909 2.014 1.00 50.25 118 GLY A N 1
ATOM 852 C CA . GLY A 1 118 ? -28.355 -6.690 1.711 1.00 50.25 118 GLY A CA 1
ATOM 853 C C . GLY A 1 118 ? -27.998 -5.418 2.497 1.00 50.25 118 GLY A C 1
ATOM 854 O O . GLY A 1 118 ? -28.294 -4.339 1.989 1.00 50.25 118 GLY A O 1
ATOM 855 N N . ARG A 1 119 ? -27.334 -5.469 3.667 1.00 49.31 119 ARG A N 1
ATOM 856 C CA . ARG A 1 119 ? -26.980 -4.251 4.434 1.00 49.31 119 ARG A CA 1
ATOM 857 C C . ARG A 1 119 ? -25.477 -3.970 4.384 1.00 49.31 119 ARG A C 1
ATOM 859 O O . ARG A 1 119 ? -24.661 -4.766 4.835 1.00 49.31 119 ARG A O 1
ATOM 866 N N . ARG A 1 120 ? -25.117 -2.825 3.800 1.00 59.62 120 ARG A N 1
ATOM 867 C CA . ARG A 1 120 ? -23.732 -2.364 3.623 1.00 59.62 120 ARG A CA 1
ATOM 868 C C . ARG A 1 120 ? -23.204 -1.822 4.954 1.00 59.62 120 ARG A C 1
ATOM 870 O O . ARG A 1 120 ? -23.808 -0.911 5.515 1.00 59.62 120 ARG A O 1
ATOM 877 N N . ALA A 1 121 ? -22.110 -2.382 5.464 1.00 68.81 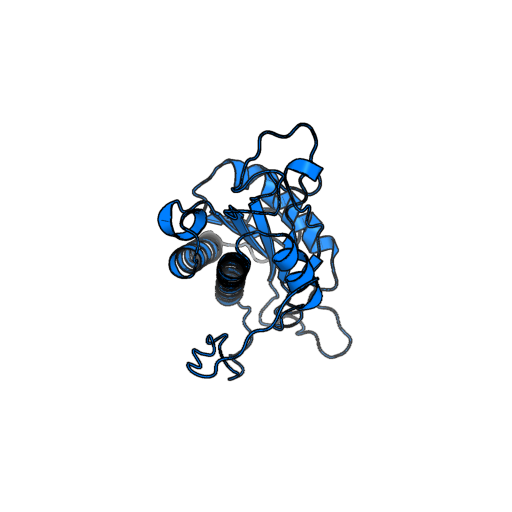121 ALA A N 1
ATOM 878 C CA . ALA A 1 121 ? -21.425 -1.844 6.635 1.00 68.81 121 ALA A CA 1
ATOM 879 C C . ALA A 1 121 ? -20.572 -0.637 6.213 1.00 68.81 121 ALA A C 1
ATOM 881 O O . ALA A 1 121 ? -19.906 -0.687 5.178 1.00 68.81 121 ALA A O 1
ATOM 882 N N . ARG A 1 122 ? -20.600 0.452 6.989 1.00 84.19 122 ARG A N 1
ATOM 883 C CA . ARG A 1 122 ? -19.647 1.559 6.823 1.00 84.19 122 ARG A CA 1
ATOM 884 C C . ARG A 1 122 ? -18.360 1.173 7.566 1.00 84.19 122 ARG A C 1
ATOM 886 O O . ARG A 1 122 ? -18.475 0.790 8.733 1.00 84.19 122 ARG A O 1
ATOM 893 N N . PRO A 1 123 ? -17.176 1.245 6.935 1.00 91.12 123 PRO A N 1
ATOM 894 C CA . PRO A 1 123 ? -15.916 1.076 7.650 1.00 91.12 123 PRO A CA 1
ATOM 895 C C . PRO A 1 123 ? -15.797 2.094 8.795 1.00 91.12 123 PRO A C 1
ATOM 897 O O . PRO A 1 123 ? -16.234 3.236 8.656 1.00 91.12 123 PRO A O 1
ATOM 900 N N . ILE A 1 124 ? -15.221 1.677 9.921 1.00 91.94 124 ILE A N 1
ATOM 901 C CA . ILE A 1 124 ? -14.842 2.563 11.036 1.00 91.94 124 ILE A CA 1
ATOM 902 C C . ILE A 1 124 ? -13.479 3.227 10.810 1.00 91.94 124 ILE A C 1
ATOM 904 O O . ILE A 1 124 ? -13.119 4.153 11.528 1.00 91.94 124 ILE A O 1
ATOM 908 N N . GLY A 1 125 ? -12.740 2.754 9.810 1.00 95.00 125 GLY A N 1
ATOM 909 C CA . GLY A 1 125 ? -11.439 3.261 9.418 1.00 95.00 125 GLY A CA 1
ATOM 910 C C . GLY A 1 125 ? -10.847 2.427 8.295 1.00 95.00 125 GLY A C 1
ATOM 911 O O . GLY A 1 125 ? -11.522 1.564 7.720 1.00 95.00 125 GLY A O 1
ATOM 912 N N . PHE A 1 126 ? -9.577 2.674 8.005 1.00 97.31 126 PHE A N 1
ATOM 913 C CA . PHE A 1 126 ? -8.820 1.955 6.992 1.00 97.31 126 PHE A CA 1
ATOM 914 C C . PHE A 1 126 ? -7.417 1.645 7.496 1.00 97.31 126 PHE A C 1
ATOM 916 O O . PHE A 1 126 ? -6.849 2.375 8.302 1.00 97.31 126 PHE A O 1
ATOM 923 N N . VAL A 1 127 ? -6.840 0.573 6.978 1.00 97.62 127 VAL A N 1
ATOM 924 C CA . VAL A 1 127 ? -5.395 0.351 7.024 1.00 97.62 127 VAL A CA 1
ATOM 925 C C . VAL A 1 127 ? -4.841 0.533 5.622 1.00 97.62 127 VAL A C 1
ATOM 927 O O . 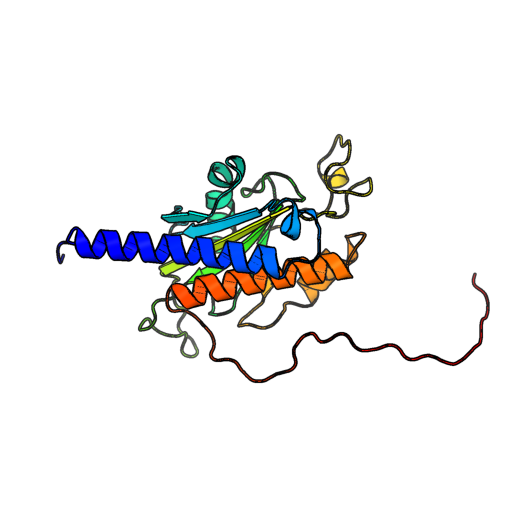VAL A 1 127 ? -5.543 0.270 4.640 1.00 97.62 127 VAL A O 1
ATOM 930 N N . ALA A 1 128 ? -3.610 1.024 5.522 1.00 97.75 128 ALA A N 1
ATOM 931 C CA . ALA A 1 128 ? -2.936 1.157 4.244 1.00 97.75 128 ALA A CA 1
ATOM 932 C C . ALA A 1 128 ? -1.452 0.811 4.333 1.00 97.75 128 ALA A C 1
ATOM 934 O O . ALA A 1 128 ? -0.806 0.947 5.371 1.00 97.75 128 ALA A O 1
ATOM 935 N N . SER A 1 129 ? -0.908 0.370 3.204 1.00 97.56 129 SER A N 1
ATOM 936 C CA . SER A 1 129 ? 0.533 0.275 2.970 1.00 97.56 129 SER A CA 1
ATOM 937 C C . SER A 1 129 ? 0.868 0.974 1.666 1.00 97.56 129 SER A C 1
ATOM 939 O O . SER A 1 129 ? 0.080 0.908 0.726 1.00 97.56 129 SER A O 1
ATOM 941 N N . ARG A 1 130 ? 2.045 1.583 1.589 1.00 97.38 130 ARG A N 1
ATOM 942 C CA . ARG A 1 130 ? 2.661 2.056 0.348 1.00 97.38 130 ARG A CA 1
ATOM 943 C C . ARG A 1 130 ? 4.033 1.436 0.256 1.00 97.38 130 ARG A C 1
ATOM 945 O O . ARG A 1 130 ? 4.772 1.531 1.230 1.00 97.38 130 ARG A O 1
ATOM 952 N N . ALA A 1 131 ? 4.345 0.798 -0.862 1.00 96.44 131 ALA A N 1
ATOM 953 C CA . ALA A 1 131 ? 5.614 0.112 -1.033 1.00 96.44 131 ALA A CA 1
ATOM 954 C C . ALA A 1 131 ? 6.185 0.371 -2.424 1.00 96.44 131 ALA A C 1
ATOM 956 O O . ALA A 1 131 ? 5.467 0.248 -3.423 1.00 96.44 131 ALA A O 1
ATOM 957 N N . HIS A 1 132 ? 7.477 0.681 -2.467 1.00 96.19 132 HIS A N 1
ATOM 958 C CA . HIS A 1 132 ? 8.195 1.010 -3.688 1.00 96.19 132 HIS A CA 1
ATOM 959 C C . HIS A 1 132 ? 8.495 -0.251 -4.494 1.00 96.19 132 HIS A C 1
ATOM 961 O O . HIS A 1 132 ? 9.416 -1.025 -4.220 1.00 96.19 132 HIS A O 1
ATOM 967 N N . GLN A 1 133 ? 7.720 -0.437 -5.549 1.00 96.00 133 GLN A N 1
ATOM 968 C CA . GLN A 1 133 ? 7.865 -1.515 -6.506 1.00 96.00 133 GLN A CA 1
ATOM 969 C C . GLN A 1 133 ? 9.135 -1.327 -7.356 1.00 96.00 133 GLN A C 1
ATOM 971 O O . GLN A 1 133 ? 9.367 -0.264 -7.924 1.00 96.00 133 GLN A O 1
ATOM 976 N N . ALA A 1 134 ? 9.965 -2.364 -7.501 1.00 93.00 134 ALA A N 1
ATOM 977 C CA . ALA A 1 134 ? 11.220 -2.267 -8.263 1.00 93.00 134 ALA A CA 1
ATOM 978 C C . ALA A 1 134 ? 11.038 -1.912 -9.762 1.00 93.00 134 ALA A C 1
ATOM 980 O O . ALA A 1 134 ? 11.954 -1.370 -10.377 1.00 93.00 134 ALA A O 1
ATOM 981 N N . ASP A 1 135 ? 9.864 -2.199 -10.331 1.00 94.50 135 ASP A N 1
ATOM 982 C CA . ASP A 1 135 ? 9.470 -1.946 -11.724 1.00 94.50 135 ASP A CA 1
ATOM 983 C C . ASP A 1 135 ? 7.939 -1.822 -11.819 1.00 94.50 135 ASP A C 1
ATOM 985 O O . ASP A 1 135 ? 7.212 -2.632 -11.229 1.00 94.50 135 ASP A O 1
ATOM 989 N N . ILE A 1 136 ? 7.464 -0.831 -12.576 1.00 95.56 136 ILE A N 1
ATOM 990 C CA . ILE A 1 136 ? 6.036 -0.583 -12.833 1.00 95.56 136 ILE A CA 1
ATOM 991 C C . ILE A 1 136 ? 5.740 -0.391 -14.334 1.00 95.56 136 ILE A C 1
ATOM 993 O O . ILE A 1 136 ? 4.747 0.227 -14.699 1.00 95.56 136 ILE A O 1
ATOM 997 N N . GLY A 1 137 ? 6.596 -0.907 -15.227 1.00 94.06 137 GLY A N 1
ATOM 998 C CA . GLY A 1 137 ? 6.336 -0.863 -16.675 1.00 94.06 137 GLY A CA 1
ATOM 999 C C . GLY A 1 137 ? 6.778 0.393 -17.425 1.00 94.06 137 GLY A C 1
ATOM 1000 O O . GLY A 1 137 ? 6.302 0.631 -18.531 1.00 94.06 137 GLY A O 1
ATOM 1001 N N . GLY A 1 138 ? 7.673 1.203 -16.852 1.00 94.00 138 GLY A N 1
ATOM 1002 C CA . GLY A 1 138 ? 8.195 2.416 -17.495 1.00 94.00 138 GLY A CA 1
ATOM 1003 C C . GLY A 1 138 ? 9.050 2.155 -18.739 1.00 94.00 138 GLY A C 1
ATOM 1004 O O . GLY A 1 138 ? 9.324 1.013 -19.106 1.00 94.00 138 GLY A O 1
ATOM 1005 N N . SER A 1 139 ? 9.530 3.222 -19.377 1.00 94.50 139 SER A N 1
ATOM 1006 C CA . SER A 1 139 ? 10.304 3.191 -20.629 1.00 94.50 139 SER A CA 1
ATOM 1007 C C . SER A 1 139 ? 11.665 2.491 -20.517 1.00 94.50 139 SER A C 1
ATOM 1009 O O . SER A 1 139 ? 12.189 1.998 -21.516 1.00 94.50 139 SER A O 1
ATOM 1011 N N . ALA A 1 140 ? 12.214 2.388 -19.307 1.00 92.81 140 ALA A N 1
ATOM 1012 C CA . ALA A 1 140 ? 13.461 1.696 -19.006 1.00 92.81 140 ALA A CA 1
ATOM 1013 C C . ALA A 1 140 ? 13.277 0.722 -17.827 1.00 92.81 140 ALA A C 1
ATOM 1015 O O . ALA A 1 140 ? 12.374 0.926 -17.014 1.00 92.81 140 ALA A O 1
ATOM 1016 N N . PRO A 1 141 ? 14.109 -0.333 -17.718 1.00 90.19 141 PRO A N 1
ATOM 1017 C CA . PRO A 1 141 ? 14.115 -1.205 -16.549 1.00 90.19 141 PRO A CA 1
ATOM 1018 C C . PRO A 1 141 ? 14.401 -0.439 -15.253 1.00 90.19 141 PRO A C 1
ATOM 1020 O O . PRO A 1 141 ? 15.288 0.414 -15.213 1.00 90.19 141 PRO A O 1
ATOM 1023 N N . GLY A 1 142 ? 13.689 -0.808 -14.190 1.00 86.94 142 GLY A N 1
ATOM 1024 C CA . GLY A 1 142 ? 13.801 -0.184 -12.876 1.00 86.94 142 GLY A CA 1
ATOM 1025 C C . GLY A 1 142 ? 12.605 0.712 -12.555 1.00 86.94 142 GLY A C 1
ATOM 1026 O O . GLY A 1 142 ? 11.592 0.713 -13.252 1.00 86.94 142 GLY A O 1
ATOM 1027 N N . SER A 1 143 ? 12.722 1.468 -11.466 1.00 83.38 143 SER A N 1
ATOM 1028 C CA . SER A 1 143 ? 11.597 2.218 -10.896 1.00 83.38 143 SER A CA 1
ATOM 1029 C C . SER A 1 143 ? 11.555 3.695 -11.302 1.00 83.38 143 SER A C 1
ATOM 1031 O O . SER A 1 143 ? 10.504 4.313 -11.223 1.00 83.38 143 SER A O 1
ATOM 1033 N N . MET A 1 144 ? 12.660 4.284 -11.766 1.00 86.25 144 MET A N 1
ATOM 1034 C CA . MET A 1 144 ? 12.714 5.713 -12.109 1.00 86.25 144 MET A CA 1
ATOM 1035 C C . MET A 1 144 ? 13.396 5.929 -13.463 1.00 86.25 144 MET A C 1
ATOM 1037 O O . MET A 1 144 ? 14.606 6.165 -13.510 1.00 86.25 144 MET A O 1
ATOM 1041 N N . PRO A 1 145 ? 12.658 5.812 -14.580 1.00 88.81 145 PRO A N 1
ATOM 1042 C CA . PRO A 1 145 ? 13.201 6.141 -15.889 1.00 88.81 145 PRO A CA 1
ATOM 1043 C C . PRO A 1 145 ? 13.396 7.656 -16.030 1.00 88.81 145 PRO A C 1
ATOM 1045 O O . PRO A 1 145 ? 12.691 8.456 -15.418 1.00 88.81 145 PRO A O 1
ATOM 1048 N N . VAL A 1 146 ? 14.317 8.066 -16.903 1.00 91.31 146 VAL A N 1
ATOM 1049 C CA . VAL A 1 146 ? 14.373 9.461 -17.359 1.00 91.31 146 VAL A CA 1
ATOM 1050 C C . VAL A 1 146 ? 13.213 9.673 -18.333 1.00 91.31 146 VAL A C 1
ATOM 1052 O O . VAL A 1 146 ? 13.273 9.234 -19.481 1.00 91.31 146 VAL A O 1
ATOM 1055 N N . ALA A 1 147 ? 12.151 10.316 -17.857 1.00 92.25 147 ALA A N 1
ATOM 1056 C CA . ALA A 1 147 ? 10.904 10.524 -18.584 1.00 92.25 147 ALA A CA 1
ATOM 1057 C C . ALA A 1 147 ? 10.613 12.016 -18.809 1.00 92.25 147 ALA A C 1
ATOM 1059 O O . ALA A 1 147 ? 11.069 12.882 -18.064 1.00 92.25 147 ALA A O 1
ATOM 1060 N N . ARG A 1 148 ? 9.858 12.311 -19.869 1.00 94.62 148 ARG A N 1
ATOM 1061 C CA . ARG A 1 148 ? 9.286 13.636 -20.169 1.00 94.62 148 ARG A CA 1
ATOM 1062 C C . ARG A 1 148 ? 7.775 13.672 -19.974 1.00 94.62 148 ARG A C 1
ATOM 1064 O O . ARG A 1 148 ? 7.209 14.748 -19.818 1.00 94.62 148 ARG A O 1
ATOM 1071 N N . GLU A 1 149 ? 7.139 12.508 -20.017 1.00 94.50 149 GLU A N 1
ATOM 1072 C CA . GLU A 1 149 ? 5.699 12.333 -19.887 1.00 94.50 149 GLU A CA 1
ATOM 1073 C C . GLU A 1 149 ? 5.402 11.157 -18.957 1.00 94.50 149 GLU A C 1
ATOM 1075 O O . GLU A 1 149 ? 6.106 10.147 -18.991 1.00 94.50 149 GLU A O 1
ATOM 1080 N N . LEU A 1 150 ? 4.310 11.252 -18.193 1.00 94.50 150 LEU A N 1
ATOM 1081 C CA . LEU A 1 150 ? 3.919 10.247 -17.199 1.00 94.50 150 LEU A CA 1
ATOM 1082 C C . LEU A 1 150 ? 3.770 8.836 -17.792 1.00 94.50 150 LEU A C 1
ATOM 1084 O O . LEU A 1 150 ? 4.142 7.853 -17.163 1.00 94.50 150 LEU A O 1
ATOM 1088 N N . ILE A 1 151 ? 3.284 8.721 -19.031 1.00 94.12 151 ILE A N 1
ATOM 1089 C CA . ILE A 1 151 ? 3.133 7.424 -19.711 1.00 94.12 151 ILE A CA 1
ATOM 1090 C C . ILE A 1 151 ? 4.471 6.694 -19.913 1.00 94.12 151 ILE A C 1
ATOM 1092 O O . ILE A 1 151 ? 4.504 5.477 -20.072 1.00 94.12 151 ILE A O 1
ATOM 1096 N N . GLN A 1 152 ? 5.588 7.424 -19.891 1.00 96.00 152 GLN A N 1
ATOM 1097 C CA . GLN A 1 152 ? 6.931 6.856 -19.970 1.00 96.00 152 GLN A CA 1
ATOM 1098 C C . GLN A 1 152 ? 7.443 6.387 -18.603 1.00 96.00 152 GLN A C 1
ATOM 1100 O O . GLN A 1 152 ? 8.426 5.650 -18.555 1.00 96.00 152 GLN A O 1
ATOM 1105 N N . GLU A 1 153 ? 6.817 6.806 -17.504 1.00 95.69 153 GLU A N 1
ATOM 1106 C CA . GLU A 1 153 ? 7.197 6.410 -16.145 1.00 95.69 153 GLU A CA 1
ATOM 1107 C C . GLU A 1 153 ? 6.658 5.024 -15.780 1.00 95.69 153 GLU A C 1
ATOM 1109 O O . GLU A 1 153 ? 7.293 4.299 -15.015 1.00 95.69 153 GLU A O 1
ATOM 1114 N N . GLY A 1 154 ? 5.537 4.619 -16.385 1.00 96.00 154 GLY A N 1
ATOM 1115 C CA . GLY A 1 154 ? 4.967 3.283 -16.254 1.00 96.00 154 GLY A CA 1
ATOM 1116 C C . GLY A 1 154 ? 3.453 3.278 -16.092 1.00 96.00 154 GLY A C 1
ATOM 1117 O O . GLY A 1 154 ? 2.748 4.191 -16.521 1.00 96.00 154 GLY A O 1
ATOM 1118 N N . LEU A 1 155 ? 2.947 2.203 -15.496 1.00 96.94 155 LEU A N 1
ATOM 1119 C CA . LEU A 1 155 ? 1.527 1.966 -15.317 1.00 96.94 155 LEU A CA 1
ATOM 1120 C C . LEU A 1 155 ? 0.952 2.887 -14.238 1.00 96.94 155 LEU A C 1
ATOM 1122 O O . LEU A 1 155 ? 1.317 2.801 -13.064 1.00 96.94 155 LEU A O 1
ATOM 1126 N N . VAL A 1 156 ? -0.019 3.702 -14.642 1.00 97.94 156 VAL A N 1
ATOM 1127 C CA . VAL A 1 156 ? -0.909 4.423 -13.732 1.00 97.94 156 VAL A CA 1
ATOM 1128 C C . VAL A 1 156 ? -2.065 3.498 -13.351 1.00 97.94 156 VAL A C 1
ATOM 1130 O O . VAL A 1 156 ? -2.819 3.033 -14.205 1.00 97.94 156 VAL A O 1
ATOM 1133 N N . ILE A 1 157 ? -2.196 3.225 -12.060 1.00 98.38 157 ILE A N 1
ATOM 1134 C CA . ILE A 1 157 ? -3.227 2.395 -11.449 1.00 98.38 157 ILE A CA 1
ATOM 1135 C C . ILE A 1 157 ? -4.217 3.343 -10.762 1.00 98.38 157 ILE A C 1
ATOM 1137 O O . ILE A 1 157 ? -3.896 3.876 -9.689 1.00 98.38 157 ILE A O 1
ATOM 1141 N N . PRO A 1 158 ? -5.410 3.563 -11.347 1.00 98.25 158 PRO A N 1
ATOM 1142 C CA . PRO A 1 158 ? -6.469 4.292 -10.662 1.00 98.25 158 PRO A CA 1
ATOM 1143 C C . PRO A 1 158 ? -6.969 3.467 -9.465 1.00 98.25 158 PRO A C 1
ATOM 1145 O O . PRO A 1 158 ? -6.684 2.270 -9.393 1.00 98.25 158 PRO A O 1
ATOM 1148 N N . PRO A 1 159 ? -7.759 4.044 -8.543 1.00 98.44 159 PRO A N 1
ATOM 1149 C CA . PRO A 1 159 ? -8.370 3.277 -7.467 1.00 98.44 159 PRO A CA 1
ATOM 1150 C C . PRO A 1 159 ? -9.192 2.115 -8.033 1.00 98.44 159 PRO A C 1
ATOM 1152 O O . PRO A 1 159 ? -10.238 2.309 -8.649 1.00 98.44 159 PRO A O 1
ATOM 1155 N N . VAL A 1 160 ? -8.722 0.889 -7.818 1.00 98.62 160 VAL A N 1
ATOM 1156 C CA . VAL A 1 160 ? -9.413 -0.345 -8.217 1.00 98.62 160 VAL A CA 1
ATOM 1157 C C . VAL A 1 160 ? -9.258 -1.405 -7.137 1.00 98.62 160 VAL A C 1
ATOM 1159 O O . VAL A 1 160 ? -8.375 -1.321 -6.289 1.00 98.62 160 VAL A O 1
ATOM 1162 N N . ARG A 1 161 ? -10.116 -2.430 -7.145 1.00 98.38 161 ARG A N 1
ATOM 1163 C CA . ARG A 1 161 ? -9.974 -3.572 -6.229 1.00 98.38 161 ARG A CA 1
ATOM 1164 C C . ARG A 1 161 ? -8.983 -4.585 -6.791 1.00 98.38 161 ARG A C 1
ATOM 1166 O O . ARG A 1 161 ? -9.134 -5.014 -7.933 1.00 98.38 161 ARG A O 1
ATOM 1173 N N . ILE A 1 162 ? -8.034 -4.999 -5.957 1.00 98.44 162 ILE A N 1
ATOM 1174 C CA . ILE A 1 162 ? -7.126 -6.128 -6.207 1.00 98.44 162 ILE A CA 1
ATOM 1175 C C . ILE A 1 162 ? -7.543 -7.377 -5.426 1.00 98.44 162 ILE A C 1
ATOM 1177 O O . ILE A 1 162 ? -7.250 -8.489 -5.852 1.00 98.44 162 ILE A O 1
ATOM 1181 N N . MET A 1 163 ? -8.299 -7.200 -4.337 1.00 98.38 163 MET A N 1
ATOM 1182 C CA . MET A 1 163 ? -9.000 -8.273 -3.631 1.00 98.38 163 MET A CA 1
ATOM 1183 C C . MET A 1 163 ? -10.473 -7.903 -3.457 1.00 98.38 163 MET A C 1
ATOM 1185 O O . MET A 1 163 ? -10.803 -6.738 -3.205 1.00 98.38 163 MET A O 1
ATOM 1189 N N . ARG A 1 164 ? -11.357 -8.896 -3.544 1.00 95.88 164 ARG A N 1
ATOM 1190 C CA . ARG A 1 164 ? -12.783 -8.774 -3.244 1.00 95.88 164 ARG A CA 1
ATOM 1191 C C . ARG A 1 164 ? -13.211 -9.893 -2.304 1.00 95.88 164 ARG A C 1
ATOM 1193 O O . ARG A 1 164 ? -13.098 -11.064 -2.650 1.00 95.88 164 ARG A O 1
ATOM 1200 N N . ALA A 1 165 ? -13.722 -9.533 -1.131 1.00 91.06 165 ALA A N 1
ATOM 1201 C CA . ALA A 1 165 ? -14.167 -10.480 -0.107 1.00 91.06 165 ALA A CA 1
ATOM 1202 C C . ALA A 1 165 ? -13.137 -11.586 0.229 1.00 91.06 165 ALA A C 1
ATOM 1204 O O . ALA A 1 165 ? -13.502 -12.736 0.467 1.00 91.06 165 ALA A O 1
ATOM 1205 N N . GLY A 1 166 ? -11.845 -11.240 0.235 1.00 92.19 166 GLY A N 1
ATOM 1206 C CA . GLY A 1 166 ? -10.746 -12.162 0.530 1.00 92.19 166 GLY A CA 1
ATOM 1207 C C . GLY A 1 166 ? -10.178 -12.917 -0.675 1.00 92.19 166 GLY A C 1
ATOM 1208 O O . GLY A 1 166 ? -9.107 -13.509 -0.531 1.00 92.19 166 GLY A O 1
ATOM 1209 N N . GLU A 1 167 ? -10.816 -12.830 -1.844 1.00 96.50 167 GLU A N 1
ATOM 1210 C CA . GLU A 1 167 ? -10.379 -13.477 -3.086 1.00 96.50 167 GLU A CA 1
ATOM 1211 C C . GLU A 1 167 ? -9.682 -12.481 -4.029 1.00 96.50 167 GLU A C 1
ATOM 1213 O O . GLU A 1 167 ? -10.094 -11.317 -4.091 1.00 96.50 167 GLU A O 1
ATOM 1218 N N . PRO A 1 168 ? -8.640 -12.890 -4.772 1.00 97.38 168 PRO A N 1
ATOM 1219 C CA . PRO A 1 168 ? -8.001 -12.032 -5.763 1.00 97.38 168 PRO A CA 1
ATOM 1220 C C . PRO A 1 168 ? -8.952 -11.614 -6.887 1.00 97.38 168 PRO A C 1
ATOM 1222 O O . PRO A 1 168 ? -9.762 -12.404 -7.371 1.00 97.38 168 PRO A O 1
ATOM 1225 N N . VAL A 1 169 ? -8.824 -10.367 -7.341 1.00 98.25 169 VAL A N 1
ATOM 1226 C CA . VAL A 1 169 ? -9.434 -9.907 -8.594 1.00 98.25 169 VAL A CA 1
ATOM 1227 C C . VAL A 1 169 ? -8.442 -10.205 -9.715 1.00 98.25 169 VAL A C 1
ATOM 1229 O O . VAL A 1 169 ? -7.540 -9.408 -9.990 1.00 98.25 169 VAL A O 1
ATOM 1232 N N . GLU A 1 170 ? -8.572 -11.389 -10.314 1.00 97.56 170 GLU A N 1
ATOM 1233 C CA . GLU A 1 170 ? -7.609 -11.918 -11.288 1.00 97.56 170 GLU A CA 1
ATOM 1234 C C . GLU A 1 170 ? -7.432 -11.002 -12.503 1.00 97.56 170 GLU A C 1
ATOM 1236 O O . GLU A 1 170 ? -6.324 -10.878 -13.012 1.00 97.56 170 GLU A O 1
ATOM 1241 N N . GLU A 1 171 ? -8.473 -10.292 -12.937 1.00 97.94 171 GLU A N 1
ATOM 1242 C CA . GLU A 1 171 ? -8.394 -9.355 -14.058 1.00 97.94 171 GLU A CA 1
ATOM 1243 C C . GLU A 1 171 ? -7.520 -8.139 -13.724 1.00 97.94 171 GLU A C 1
ATOM 1245 O O . GLU A 1 171 ? -6.678 -7.740 -14.531 1.00 97.94 171 GLU A O 1
ATOM 1250 N N . THR A 1 172 ? -7.667 -7.579 -12.518 1.00 97.88 172 THR A N 1
ATOM 1251 C CA . THR A 1 172 ? -6.821 -6.476 -12.037 1.00 97.88 172 THR A CA 1
ATOM 1252 C C . THR A 1 172 ? -5.367 -6.931 -11.949 1.00 97.88 172 THR A C 1
ATOM 1254 O O . THR A 1 172 ? -4.471 -6.252 -12.453 1.00 97.88 172 THR A O 1
ATOM 1257 N N . LEU A 1 173 ? -5.122 -8.099 -11.346 1.00 97.50 173 LEU A N 1
ATOM 1258 C CA . LEU A 1 173 ? -3.777 -8.666 -11.244 1.00 97.50 173 LEU A CA 1
ATOM 1259 C C . LEU A 1 173 ? -3.176 -8.939 -12.621 1.00 97.50 173 LEU A C 1
ATOM 1261 O O . LEU A 1 173 ? -2.032 -8.569 -12.862 1.00 97.50 173 LEU A O 1
ATOM 1265 N N . ALA A 1 174 ? -3.930 -9.549 -13.535 1.00 97.88 174 ALA A N 1
ATOM 1266 C CA . ALA A 1 174 ? -3.463 -9.854 -14.880 1.00 97.88 174 ALA A CA 1
ATOM 1267 C C . ALA A 1 174 ? -3.057 -8.584 -15.635 1.00 97.88 174 ALA A C 1
ATOM 1269 O O . ALA A 1 174 ? -1.992 -8.564 -16.253 1.00 97.88 174 ALA A O 1
ATOM 1270 N N . LEU A 1 175 ? -3.856 -7.515 -15.543 1.00 98.06 175 LEU A N 1
ATOM 1271 C CA . LEU A 1 175 ? -3.536 -6.230 -16.162 1.00 98.06 175 LEU A CA 1
ATOM 1272 C C . LEU A 1 175 ? -2.253 -5.625 -15.589 1.00 98.06 175 LEU A C 1
ATOM 1274 O O . LEU A 1 175 ? -1.384 -5.226 -16.359 1.00 98.06 175 LEU A O 1
ATOM 1278 N N . VAL A 1 176 ? -2.090 -5.590 -14.265 1.00 97.56 176 VAL A N 1
ATOM 1279 C CA . VAL A 1 176 ? -0.879 -5.011 -13.662 1.00 97.56 176 VAL A CA 1
ATOM 1280 C C . VAL A 1 176 ? 0.351 -5.866 -13.966 1.00 97.56 176 VAL A C 1
ATOM 1282 O O . VAL A 1 176 ? 1.354 -5.357 -14.459 1.00 97.56 176 VAL A O 1
ATOM 1285 N N . LEU A 1 177 ? 0.269 -7.179 -13.737 1.00 97.69 177 LEU A N 1
ATOM 1286 C CA . LEU A 1 177 ? 1.400 -8.094 -13.897 1.00 97.69 177 LEU A CA 1
ATOM 1287 C C . LEU A 1 177 ? 1.849 -8.232 -15.355 1.00 97.69 177 LEU A C 1
ATOM 1289 O O . LEU A 1 177 ? 3.026 -8.463 -15.611 1.00 97.69 177 LEU A O 1
ATOM 1293 N N . ARG A 1 178 ? 0.947 -8.052 -16.327 1.00 97.50 178 ARG A N 1
ATOM 1294 C CA . ARG A 1 178 ? 1.318 -8.042 -17.749 1.00 97.50 178 ARG A CA 1
ATOM 1295 C C . ARG A 1 178 ? 2.176 -6.835 -18.133 1.00 97.50 178 ARG A C 1
ATOM 1297 O O . ARG A 1 178 ? 2.913 -6.916 -19.112 1.00 97.50 178 ARG A O 1
ATOM 1304 N N . ASN A 1 179 ? 2.063 -5.737 -17.395 1.00 96.31 179 ASN A N 1
ATOM 1305 C CA . ASN A 1 179 ? 2.729 -4.476 -17.702 1.00 96.31 179 ASN A CA 1
ATOM 1306 C C . ASN A 1 179 ? 4.033 -4.275 -16.919 1.00 96.31 179 ASN A C 1
ATOM 1308 O O . ASN A 1 179 ? 4.605 -3.199 -16.992 1.00 96.31 179 ASN A O 1
ATOM 1312 N N . VAL A 1 180 ? 4.534 -5.283 -16.200 1.00 96.19 180 VAL A N 1
ATOM 1313 C CA . VAL A 1 180 ? 5.817 -5.200 -15.482 1.00 96.19 180 VAL A CA 1
ATOM 1314 C C . VAL A 1 180 ? 6.818 -6.219 -16.010 1.00 96.19 180 VAL A C 1
ATOM 1316 O O . VAL A 1 180 ? 6.450 -7.269 -16.537 1.00 96.19 180 VAL A O 1
ATOM 1319 N N . ARG A 1 181 ? 8.108 -5.924 -15.846 1.00 95.81 181 ARG A N 1
ATOM 1320 C CA . ARG A 1 181 ? 9.197 -6.800 -16.317 1.00 95.81 181 ARG A CA 1
ATOM 1321 C C . ARG A 1 181 ? 9.413 -8.026 -15.431 1.00 95.81 181 ARG A C 1
ATOM 1323 O O . ARG A 1 181 ? 9.872 -9.053 -15.924 1.00 95.81 181 ARG A O 1
ATOM 1330 N N . THR A 1 182 ? 9.087 -7.925 -14.140 1.00 95.06 182 THR A N 1
ATOM 1331 C CA . THR A 1 182 ? 9.291 -8.976 -13.127 1.00 95.06 182 THR A CA 1
ATOM 1332 C C . THR A 1 182 ? 7.959 -9.427 -12.504 1.00 95.06 182 THR A C 1
ATOM 1334 O O . THR A 1 182 ? 7.703 -9.181 -11.325 1.00 95.06 182 THR A O 1
ATOM 1337 N N . PRO A 1 183 ? 7.064 -10.089 -13.267 1.00 96.88 183 PRO A N 1
ATOM 1338 C CA . PRO A 1 183 ? 5.709 -10.404 -12.804 1.00 96.88 183 PRO A CA 1
ATOM 1339 C C . PRO A 1 183 ? 5.666 -11.330 -11.580 1.00 96.88 183 PRO A C 1
ATOM 1341 O O . PRO A 1 183 ? 4.816 -11.138 -10.714 1.00 96.88 183 PRO A O 1
ATOM 1344 N N . ASP A 1 184 ? 6.574 -12.300 -11.466 1.00 97.06 184 ASP A N 1
ATOM 1345 C CA . ASP A 1 184 ? 6.592 -13.224 -10.322 1.00 97.06 184 ASP A CA 1
ATOM 1346 C C . ASP A 1 184 ? 7.032 -12.526 -9.026 1.00 97.06 184 ASP A C 1
ATOM 1348 O O . ASP A 1 184 ? 6.407 -12.703 -7.979 1.00 97.06 184 ASP A O 1
ATOM 1352 N N . GLU A 1 185 ? 8.054 -11.666 -9.108 1.00 96.38 185 GLU A N 1
ATOM 1353 C CA . GLU A 1 185 ? 8.480 -10.811 -7.994 1.00 96.38 185 GLU A CA 1
ATOM 1354 C C . GLU A 1 185 ? 7.358 -9.844 -7.598 1.00 96.38 185 GLU A C 1
ATOM 1356 O O . GLU A 1 185 ? 6.994 -9.768 -6.425 1.00 96.38 185 GLU A O 1
ATOM 1361 N N . ARG A 1 186 ? 6.739 -9.173 -8.582 1.00 96.38 186 ARG A N 1
ATOM 1362 C CA . ARG A 1 186 ? 5.634 -8.234 -8.348 1.00 96.38 186 ARG A CA 1
ATOM 1363 C C . ARG A 1 186 ? 4.432 -8.915 -7.702 1.00 96.38 186 ARG A C 1
ATOM 1365 O O . ARG A 1 186 ? 3.830 -8.354 -6.790 1.00 96.38 186 ARG A O 1
ATOM 1372 N N . ARG A 1 187 ? 4.090 -10.132 -8.135 1.00 97.69 187 ARG A N 1
ATOM 1373 C CA . ARG A 1 187 ? 3.032 -10.938 -7.511 1.00 97.69 187 ARG A CA 1
ATOM 1374 C C . ARG A 1 187 ? 3.363 -11.239 -6.048 1.00 97.69 187 ARG A C 1
ATOM 1376 O O . ARG A 1 187 ? 2.469 -11.158 -5.209 1.00 97.69 187 ARG A O 1
ATOM 1383 N N . GLY A 1 188 ? 4.619 -11.566 -5.740 1.00 98.00 188 GLY A N 1
ATOM 1384 C CA . GLY A 1 188 ? 5.079 -11.792 -4.370 1.00 98.00 188 GLY A CA 1
ATOM 1385 C C . GLY A 1 188 ? 5.016 -10.540 -3.494 1.00 98.00 188 GLY A C 1
ATOM 1386 O O . GLY A 1 188 ? 4.472 -10.598 -2.395 1.00 98.00 188 GLY A O 1
ATOM 1387 N N . ASP A 1 189 ? 5.479 -9.396 -3.997 1.00 98.00 189 ASP A N 1
ATOM 1388 C CA . ASP A 1 189 ? 5.416 -8.117 -3.276 1.00 98.00 189 ASP A CA 1
ATOM 1389 C C . ASP A 1 189 ? 3.968 -7.666 -3.024 1.00 98.00 189 ASP A C 1
ATOM 1391 O O . ASP A 1 189 ? 3.625 -7.236 -1.921 1.00 98.00 189 ASP A O 1
ATOM 1395 N N . PHE A 1 190 ? 3.074 -7.837 -4.002 1.00 98.31 190 PHE A N 1
ATOM 1396 C CA . PHE A 1 190 ? 1.646 -7.580 -3.808 1.00 98.31 190 PHE A CA 1
ATOM 1397 C C . PHE A 1 190 ? 1.025 -8.524 -2.779 1.00 98.31 190 PHE A C 1
ATOM 1399 O O . PHE A 1 190 ? 0.238 -8.081 -1.941 1.00 98.31 190 PHE A O 1
ATOM 1406 N N . ALA A 1 191 ? 1.399 -9.806 -2.783 1.00 98.44 191 ALA A N 1
ATOM 1407 C CA . ALA A 1 191 ? 0.962 -10.744 -1.754 1.00 98.44 191 ALA A CA 1
ATOM 1408 C C . ALA A 1 191 ? 1.461 -10.330 -0.356 1.00 98.44 191 ALA A C 1
ATOM 1410 O O . ALA A 1 191 ? 0.696 -10.422 0.606 1.00 98.44 191 ALA A O 1
ATOM 1411 N N . ALA A 1 192 ? 2.691 -9.818 -0.247 1.00 98.50 192 ALA A N 1
ATOM 1412 C CA . ALA A 1 192 ? 3.247 -9.279 0.994 1.00 98.50 192 ALA A CA 1
ATOM 1413 C C . ALA A 1 192 ? 2.470 -8.044 1.487 1.00 98.50 192 ALA A C 1
ATOM 1415 O O . ALA A 1 192 ? 2.108 -7.972 2.663 1.00 98.50 192 ALA A O 1
ATOM 1416 N N . GLN A 1 193 ? 2.120 -7.107 0.596 1.00 98.38 193 GLN A N 1
ATOM 1417 C CA . GLN A 1 193 ? 1.275 -5.956 0.947 1.00 98.38 193 GLN A CA 1
ATOM 1418 C C . GLN A 1 193 ? -0.128 -6.383 1.397 1.00 98.38 193 GLN A C 1
ATOM 1420 O O . GLN A 1 193 ? -0.621 -5.880 2.407 1.00 98.38 193 GLN A O 1
ATOM 1425 N N . ILE A 1 194 ? -0.759 -7.344 0.711 1.00 98.56 194 ILE A N 1
ATOM 1426 C CA . ILE A 1 194 ? -2.065 -7.902 1.106 1.00 98.56 194 ILE A CA 1
ATOM 1427 C C . ILE A 1 194 ? -1.975 -8.585 2.480 1.00 98.56 194 ILE A C 1
ATOM 1429 O O . ILE A 1 194 ? -2.878 -8.433 3.305 1.00 98.56 194 ILE A O 1
ATOM 1433 N N . ALA A 1 195 ? -0.895 -9.323 2.754 1.00 98.19 195 ALA A N 1
ATOM 1434 C CA . ALA A 1 195 ? -0.661 -9.935 4.060 1.00 98.19 195 ALA A CA 1
ATOM 1435 C C . ALA A 1 195 ? -0.525 -8.877 5.164 1.00 98.19 195 ALA A C 1
ATOM 1437 O O . ALA A 1 195 ? -1.153 -9.017 6.214 1.00 98.19 195 ALA A O 1
ATOM 1438 N N . ALA A 1 196 ? 0.202 -7.787 4.903 1.00 97.81 196 ALA A N 1
ATOM 1439 C CA . ALA A 1 196 ? 0.286 -6.653 5.816 1.00 97.81 196 ALA A CA 1
ATOM 1440 C C . ALA A 1 196 ? -1.100 -6.039 6.083 1.00 97.81 196 ALA A C 1
ATOM 1442 O O . ALA A 1 196 ? -1.474 -5.897 7.243 1.00 97.81 196 ALA A O 1
ATOM 1443 N N . GLN A 1 197 ? -1.917 -5.781 5.050 1.00 97.25 197 GLN A N 1
ATOM 1444 C CA . GLN A 1 197 ? -3.292 -5.282 5.242 1.00 97.25 197 GLN A CA 1
ATOM 1445 C C . GLN A 1 197 ? -4.121 -6.193 6.159 1.00 97.25 197 GLN A C 1
ATOM 1447 O O . GLN A 1 197 ? -4.829 -5.714 7.044 1.00 97.25 197 GLN A O 1
ATOM 1452 N N . ARG A 1 198 ? -4.013 -7.517 5.980 1.00 95.62 198 ARG A N 1
ATOM 1453 C CA . ARG A 1 198 ? -4.721 -8.505 6.811 1.00 95.62 198 ARG A CA 1
ATOM 1454 C C . ARG A 1 198 ? -4.274 -8.459 8.272 1.00 95.62 198 ARG A C 1
ATOM 1456 O O . ARG A 1 198 ? -5.128 -8.538 9.148 1.00 95.62 198 ARG A O 1
ATOM 1463 N N . VAL A 1 199 ? -2.974 -8.317 8.538 1.00 96.19 199 VAL A N 1
ATOM 1464 C CA . VAL A 1 199 ? -2.436 -8.186 9.906 1.00 96.19 199 VAL A CA 1
ATOM 1465 C C . VAL A 1 199 ? -2.959 -6.919 10.581 1.00 96.19 199 VAL A C 1
ATOM 1467 O O . VAL A 1 199 ? -3.464 -6.993 11.700 1.00 96.19 199 VAL A O 1
ATOM 1470 N N . GLY A 1 200 ? -2.917 -5.782 9.881 1.00 94.62 200 GLY A N 1
ATOM 1471 C CA . GLY A 1 200 ? -3.445 -4.514 10.390 1.00 94.62 200 GLY A CA 1
ATOM 1472 C C . GLY A 1 200 ? -4.939 -4.585 10.694 1.00 94.62 200 GLY A C 1
ATOM 1473 O O . GLY A 1 200 ? -5.369 -4.225 11.788 1.00 94.62 200 GLY A O 1
ATOM 1474 N N . GLY A 1 201 ? -5.725 -5.131 9.761 1.00 92.19 201 GLY A N 1
ATOM 1475 C CA . GLY A 1 201 ? -7.146 -5.391 9.981 1.00 92.19 201 GLY A CA 1
ATOM 1476 C C . GLY A 1 201 ? -7.381 -6.260 11.218 1.00 92.19 201 GLY A C 1
ATOM 1477 O O . GLY A 1 201 ? -8.178 -5.892 12.080 1.00 92.19 201 GLY A O 1
ATOM 1478 N N . ALA A 1 202 ? -6.646 -7.371 11.353 1.00 90.25 202 ALA A N 1
ATOM 1479 C CA . ALA A 1 202 ? -6.838 -8.327 12.444 1.00 90.25 202 ALA A CA 1
ATOM 1480 C C . ALA A 1 202 ? -6.553 -7.702 13.811 1.00 90.25 202 ALA A C 1
ATOM 1482 O O . ALA A 1 202 ? -7.326 -7.901 14.749 1.00 90.25 202 ALA A O 1
ATOM 1483 N N . ARG A 1 203 ? -5.494 -6.889 13.908 1.00 89.44 203 ARG A N 1
ATOM 1484 C CA . ARG A 1 203 ? -5.146 -6.144 15.126 1.00 89.44 203 ARG A CA 1
ATOM 1485 C C . ARG A 1 203 ? -6.224 -5.150 15.543 1.00 89.44 203 ARG A C 1
ATOM 1487 O O . ARG A 1 203 ? -6.468 -4.993 16.734 1.00 89.44 203 ARG A O 1
ATOM 1494 N N . LEU A 1 204 ? -6.906 -4.541 14.578 1.00 88.06 204 LEU A N 1
ATOM 1495 C CA . LEU A 1 204 ? -7.982 -3.577 14.815 1.00 88.06 204 LEU A CA 1
ATOM 1496 C C . LEU A 1 204 ? -9.371 -4.231 14.954 1.00 88.06 204 LEU A C 1
ATOM 1498 O O . LEU A 1 204 ? -10.377 -3.527 15.019 1.00 88.06 204 LEU A O 1
ATOM 1502 N N . GLY A 1 205 ? -9.438 -5.567 15.036 1.00 68.88 205 GLY A N 1
ATOM 1503 C CA . GLY A 1 205 ? -10.679 -6.315 15.267 1.00 68.88 205 GLY A CA 1
ATOM 1504 C C . GLY A 1 205 ? -11.367 -6.849 14.006 1.00 68.88 205 GLY A C 1
ATOM 1505 O O . GLY A 1 205 ? -12.570 -7.111 14.042 1.00 68.88 205 GLY A O 1
ATOM 1506 N N . VAL A 1 206 ? -10.630 -7.028 12.902 1.00 53.28 206 VAL A N 1
ATOM 1507 C CA . VAL A 1 206 ? -11.145 -7.488 11.599 1.00 53.28 206 VAL A CA 1
ATOM 1508 C C . VAL A 1 206 ? -10.273 -8.593 11.017 1.00 53.28 206 VAL A C 1
ATOM 1510 O O . VAL A 1 206 ? -9.190 -8.342 10.503 1.00 53.28 206 VAL A O 1
ATOM 1513 N N . GLY A 1 207 ? -10.757 -9.825 10.988 1.00 40.38 207 GLY A N 1
ATOM 1514 C CA . GLY A 1 207 ? -10.091 -10.856 10.205 1.00 40.38 207 GLY A CA 1
ATOM 1515 C C . GLY A 1 207 ? -11.060 -11.957 9.808 1.00 40.38 207 GLY A C 1
ATOM 1516 O O . GLY A 1 207 ? -11.772 -12.468 10.681 1.00 40.38 207 GLY A O 1
ATOM 1517 N N . PRO A 1 208 ? -11.068 -12.402 8.536 1.00 38.09 208 PRO A N 1
ATOM 1518 C CA . PRO A 1 208 ? -11.727 -13.650 8.210 1.00 38.09 208 PRO A CA 1
ATOM 1519 C C . PRO A 1 208 ? -11.024 -14.771 8.985 1.00 38.09 208 PRO A C 1
ATOM 1521 O O . PRO A 1 208 ? -9.798 -14.894 8.943 1.00 38.09 208 PRO A O 1
ATOM 1524 N N . ALA A 1 209 ? -11.795 -15.612 9.680 1.00 33.44 209 ALA A N 1
ATOM 1525 C CA . ALA A 1 209 ? -11.275 -16.884 10.170 1.00 33.44 209 ALA A CA 1
ATOM 1526 C C . ALA A 1 209 ? -10.641 -17.638 8.983 1.00 33.44 209 ALA A C 1
ATOM 1528 O O . ALA A 1 209 ? -11.234 -17.636 7.896 1.00 33.44 209 ALA A O 1
ATOM 1529 N N . PRO A 1 210 ? -9.459 -18.261 9.147 1.00 33.44 210 PRO A N 1
ATOM 1530 C CA . PRO A 1 210 ? -8.778 -18.925 8.048 1.00 33.44 210 PRO A CA 1
ATOM 1531 C C . PRO A 1 210 ? -9.700 -19.990 7.453 1.00 33.44 210 PRO A C 1
ATOM 1533 O O . PRO A 1 210 ? -10.008 -20.998 8.087 1.00 33.44 210 PRO A O 1
ATOM 1536 N N . ARG A 1 211 ? -10.152 -19.772 6.215 1.00 38.50 211 ARG A N 1
ATOM 1537 C CA . ARG A 1 211 ? -10.706 -20.857 5.411 1.00 38.50 211 ARG A CA 1
ATOM 1538 C C . ARG A 1 211 ? -9.514 -21.642 4.896 1.00 38.50 211 ARG A C 1
ATOM 1540 O O . ARG A 1 211 ? -8.730 -21.130 4.104 1.00 38.50 211 ARG A O 1
ATOM 1547 N N . GLY A 1 212 ? -9.346 -22.862 5.403 1.00 41.38 212 GLY A N 1
ATOM 1548 C CA . GLY A 1 212 ? -8.353 -23.796 4.888 1.00 41.38 212 GLY A CA 1
ATOM 1549 C C . GLY A 1 212 ? -8.518 -23.935 3.375 1.00 41.38 212 GLY A C 1
ATOM 1550 O O . GLY A 1 212 ? -9.546 -24.408 2.902 1.00 41.38 212 GLY A O 1
ATOM 1551 N N . GLY A 1 213 ? -7.522 -23.477 2.622 1.00 34.03 213 GLY A N 1
ATOM 1552 C CA . GLY A 1 213 ? -7.587 -23.447 1.168 1.00 34.03 213 GLY A CA 1
ATOM 1553 C C . GLY A 1 213 ? -6.287 -22.936 0.574 1.00 34.03 213 GLY A C 1
ATOM 1554 O O . GLY A 1 213 ? -6.067 -21.737 0.529 1.00 34.03 213 GLY A O 1
ATOM 1555 N N . ARG A 1 214 ? -5.439 -23.897 0.182 1.00 35.69 214 ARG A N 1
ATOM 1556 C CA . ARG A 1 214 ? -4.274 -23.817 -0.717 1.00 35.69 214 ARG A CA 1
ATOM 1557 C C . ARG A 1 214 ? -3.576 -22.457 -0.739 1.00 35.69 214 ARG A C 1
ATOM 1559 O O . ARG A 1 214 ? -3.946 -21.557 -1.485 1.00 35.69 214 ARG A O 1
ATOM 1566 N N . GLY A 1 215 ? -2.496 -22.371 0.038 1.00 32.62 215 GLY A N 1
ATOM 1567 C CA . GLY A 1 215 ? -1.483 -21.351 -0.180 1.00 32.62 215 GLY A CA 1
ATOM 1568 C C . GLY A 1 215 ? -1.102 -21.292 -1.657 1.00 32.62 215 GLY A C 1
ATOM 1569 O O . GLY A 1 215 ? -1.188 -22.287 -2.382 1.00 32.62 215 GLY A O 1
ATOM 1570 N N . ILE A 1 216 ? -0.675 -20.110 -2.080 1.00 39.12 216 ILE A N 1
ATOM 1571 C CA . ILE A 1 216 ? -0.063 -19.863 -3.381 1.00 39.12 216 ILE A CA 1
ATOM 1572 C C . ILE A 1 216 ? 1.311 -20.560 -3.356 1.00 39.12 216 ILE A C 1
ATOM 1574 O O . ILE A 1 216 ? 2.356 -19.932 -3.255 1.00 39.12 216 ILE A O 1
ATOM 1578 N N . SER A 1 217 ? 1.312 -21.891 -3.303 1.00 36.78 217 SER A N 1
ATOM 1579 C CA . SER A 1 217 ? 2.502 -22.717 -3.403 1.00 36.78 217 SER A CA 1
ATOM 1580 C C . SER A 1 217 ? 2.810 -22.869 -4.880 1.00 36.78 217 SER A C 1
ATOM 1582 O O . SER A 1 217 ? 1.984 -23.400 -5.628 1.00 36.78 217 SER A O 1
ATOM 1584 N N . GLY A 1 218 ? 3.993 -22.411 -5.284 1.00 42.25 218 GLY A N 1
ATOM 1585 C CA . GLY A 1 218 ? 4.535 -22.674 -6.607 1.00 42.25 218 GLY A CA 1
ATOM 1586 C C . GLY A 1 218 ? 4.482 -24.169 -6.923 1.00 42.25 218 GLY A C 1
ATOM 1587 O O . GLY A 1 218 ? 5.109 -24.984 -6.252 1.00 42.25 218 GLY A O 1
ATOM 1588 N N . GLY A 1 219 ? 3.717 -24.524 -7.949 1.00 29.56 219 GLY A N 1
ATOM 1589 C CA . GLY A 1 219 ? 3.975 -25.716 -8.747 1.00 29.56 219 GLY A CA 1
ATOM 1590 C C . GLY A 1 219 ? 4.816 -25.257 -9.933 1.00 29.56 219 GLY A C 1
ATOM 1591 O O . GLY A 1 219 ? 4.498 -24.255 -10.555 1.00 29.56 219 GLY A O 1
ATOM 1592 N N . GLY A 1 220 ? 5.925 -25.874 -10.292 1.00 29.56 220 GLY A N 1
ATOM 1593 C CA . GLY A 1 220 ? 6.413 -27.200 -9.970 1.00 29.56 220 GLY A CA 1
ATOM 1594 C C . GLY A 1 220 ? 7.240 -27.594 -11.182 1.00 29.56 220 GLY A C 1
ATOM 1595 O O . GLY A 1 220 ? 6.724 -27.643 -12.296 1.00 29.56 220 GLY A O 1
ATOM 1596 N N . ALA A 1 221 ? 8.538 -27.792 -10.980 1.00 34.50 221 ALA A N 1
ATOM 1597 C CA . ALA A 1 221 ? 9.429 -28.270 -12.018 1.00 34.50 221 ALA A CA 1
ATOM 1598 C C . ALA A 1 221 ? 8.928 -29.622 -12.549 1.00 34.50 221 ALA A C 1
ATOM 1600 O O . ALA A 1 221 ? 8.912 -30.609 -11.817 1.00 34.50 221 ALA A O 1
ATOM 1601 N N . ALA A 1 222 ? 8.579 -29.676 -13.831 1.00 34.34 222 ALA A N 1
ATOM 1602 C CA . ALA A 1 222 ? 8.529 -30.913 -14.593 1.00 34.34 222 ALA A CA 1
ATOM 1603 C C . ALA A 1 222 ? 9.668 -30.871 -15.615 1.00 34.34 222 ALA A C 1
ATOM 1605 O O . ALA A 1 222 ? 9.631 -30.142 -16.604 1.00 34.34 222 ALA A O 1
ATOM 1606 N N . ARG A 1 223 ? 10.724 -31.636 -15.327 1.00 34.72 223 ARG A N 1
ATOM 1607 C CA . ARG A 1 223 ? 11.735 -32.019 -16.311 1.00 34.72 223 ARG A CA 1
ATOM 1608 C C . ARG A 1 223 ? 11.106 -32.995 -17.309 1.00 34.72 223 ARG A C 1
ATOM 1610 O O . ARG A 1 223 ? 10.468 -33.951 -16.883 1.00 34.72 223 ARG A O 1
ATOM 1617 N N . GLY A 1 224 ? 11.442 -32.828 -18.587 1.00 30.59 224 GLY A N 1
ATOM 1618 C CA . GLY A 1 224 ? 11.589 -33.938 -19.535 1.00 30.59 224 GLY A CA 1
ATOM 1619 C C . GLY A 1 224 ? 10.641 -33.927 -20.732 1.00 30.59 224 GLY A C 1
ATOM 1620 O O . GLY A 1 224 ? 9.479 -34.288 -20.601 1.00 30.59 224 GLY A O 1
ATOM 1621 N N . GLY A 1 225 ? 11.182 -33.615 -21.914 1.00 30.34 225 GLY A N 1
ATOM 1622 C CA . GLY A 1 225 ? 10.553 -33.923 -23.202 1.00 30.34 225 GLY A CA 1
ATOM 1623 C C . GLY A 1 225 ? 10.899 -32.923 -24.302 1.00 30.34 225 GLY A C 1
ATOM 1624 O O . GLY A 1 225 ? 10.229 -31.911 -24.448 1.00 30.34 225 GLY A O 1
ATOM 1625 N N . HIS A 1 226 ? 11.961 -33.199 -25.063 1.00 37.09 226 HIS A N 1
ATOM 1626 C CA . HIS A 1 226 ? 12.266 -32.550 -26.341 1.00 37.09 226 HIS A CA 1
ATOM 1627 C C . HIS A 1 226 ? 11.044 -32.486 -27.273 1.00 37.09 226 HIS A C 1
ATOM 1629 O O . HIS A 1 226 ? 10.360 -33.492 -27.411 1.00 37.09 226 HIS A O 1
ATOM 1635 N N . THR A 1 227 ? 10.852 -31.356 -27.966 1.00 34.03 227 THR A N 1
ATOM 1636 C CA . THR A 1 227 ? 11.073 -31.199 -29.425 1.00 34.03 227 THR A CA 1
ATOM 1637 C C . THR A 1 227 ? 10.684 -29.782 -29.865 1.00 34.03 227 THR A C 1
ATOM 1639 O O . THR A 1 227 ? 9.563 -29.340 -29.634 1.00 34.03 227 THR A O 1
ATOM 1642 N N . GLN A 1 228 ? 11.618 -29.085 -30.515 1.00 41.00 228 GLN A N 1
ATOM 1643 C CA . GLN A 1 228 ? 11.382 -27.897 -31.350 1.00 41.00 228 GLN A CA 1
ATOM 1644 C C . GLN A 1 228 ? 10.474 -28.275 -32.543 1.00 41.00 228 GLN A C 1
ATOM 1646 O O . GLN A 1 228 ? 10.528 -29.432 -32.972 1.00 41.00 228 GLN A O 1
ATOM 1651 N N . PRO A 1 229 ? 9.690 -27.342 -33.122 1.00 45.66 229 PRO A N 1
ATOM 1652 C CA . PRO A 1 229 ? 10.266 -26.543 -34.209 1.00 45.66 229 PRO A CA 1
ATOM 1653 C C . PRO A 1 229 ? 9.778 -25.081 -34.331 1.00 45.66 229 PRO A C 1
ATOM 1655 O O . PRO A 1 229 ? 8.696 -24.713 -33.896 1.00 45.66 229 PRO A O 1
ATOM 1658 N N . ALA A 1 230 ? 10.675 -24.304 -34.948 1.00 42.00 230 ALA A N 1
ATOM 1659 C CA . ALA A 1 230 ? 10.553 -23.115 -35.802 1.00 42.00 230 ALA A CA 1
ATOM 1660 C C . ALA A 1 230 ? 9.346 -22.150 -35.712 1.00 42.00 230 ALA A C 1
ATOM 1662 O O . ALA A 1 230 ? 8.183 -22.524 -35.826 1.00 42.00 230 ALA A O 1
ATOM 1663 N N . ALA A 1 231 ? 9.719 -20.867 -35.660 1.00 42.72 231 ALA A N 1
ATOM 1664 C CA . ALA A 1 231 ? 8.916 -19.674 -35.915 1.00 42.72 231 ALA A CA 1
ATOM 1665 C C . ALA A 1 231 ? 8.324 -19.626 -37.342 1.00 42.72 231 ALA A C 1
ATOM 1667 O O . ALA A 1 231 ? 8.714 -20.405 -38.219 1.00 42.72 231 ALA A O 1
ATOM 1668 N N . PRO A 1 232 ? 7.408 -18.680 -37.579 1.00 54.78 232 PRO A N 1
ATOM 1669 C CA . PRO A 1 232 ? 7.796 -17.471 -38.322 1.00 54.78 232 PRO A CA 1
ATOM 1670 C C . PRO A 1 232 ? 7.828 -16.194 -37.474 1.00 54.78 232 PRO A C 1
ATOM 1672 O O . PRO A 1 232 ? 7.019 -16.078 -36.525 1.00 54.78 232 PRO A O 1
#

Radius of gyration: 19.12 Å; chains: 1; bounding box: 45×48×68 Å

Secondary structure (DSSP, 8-state):
-----HHHHHHHHHHHHHHHHHHHHHHHHH--SHHHHTS--EEEEEEETTS-EEEEEES-THHHHHHHHHHHHHHTT-S--TT-EEEE--GGGT-SSTTEEEEEEEE--TTS----TT-PPPPSEEEEEEEE-S--B-SSSSS----SSGGGTB----SEEEEETTEE-HHHHHHHHHTSS-HHHHHHHHHHHHHHHHHHHHHTT-----------PPP-------------

Foldseek 3Di:
DPDCDPVNVVVVLCLQAVLQVQLLVLLLVQADDCQCPPVVQKKKFWWFLQQHTSYIPDPDPLCNPQNSQLQNQLSVPDPAAFQWKKKFQAVVRRHPANQFIKIKHFAADLPFPHCDPPDGGRGRIMIMMTTGHQWFQALDGGQADPDPDNVNNHDGDGTDIQTDNNHGPVVSLCVRLVRTPCSVSVVSSVVSRSVSRQSSNVSSNGHDDDDPDDDPDDDDDDDDDDDDDDDD

Sequence (232 aa):
MSEIDAARLAIFDSLVSSAAEEMGATLRHTALSPNIKERADFSCAVFDADGQALAQAAHIPVHLGAMPESVRAAASLAPWAEGDVAVLNDPYLGGTHLPDVTMVSPVFAADGPRASRGRRARPIGFVASRAHQADIGGSAPGSMPVARELIQEGLVIPPVRIMRAGEPVEETLALVLRNVRTPDERRGDFAAQIAAQRVGGARLGVGPAPRGGRGISGGGAARGGHTQPAAP